Protein AF-A0A3E1ESZ8-F1 (afdb_monomer)

Mean predicted aligned error: 13.24 Å

Foldseek 3Di:
DPQLVPQLLLQLLVQCLVCQVPQVVLLVLQVVCVVVVQLFADQWFAALVRDTHGNDGAAPLLSLLRLQQDPDLVSNLSSSVSVCVVSVNDRDRGPDDFLQHGAPSVQSGLAHGNSDGDPCLRVLRSVQSVQLRPAALVRHDQVSVQVSCPGPSHHLQSSQSSSCSNHVQRGARPDPLLQVLVVVVVQHQPDSGSVSRSVSQVVCCVRPNRNRSVSSNVSVVVVPPPPPDDDDDPPPPPDDDDDDDDDDDDDDDDDDDDDDDDDDDDDDDDDDDDDDDDDDDDDDDDDDDDDDDDDDDDDDDD

Nearest PDB structures (foldseek):
  3fhg-assembly1_A  TM=3.678E-01  e=1.435E-01  Saccharolobus solfataricus
  1orp-assembly1_A  TM=3.450E-01  e=8.657E-01  Geobacillus stearothermophilus
  8fay-assembly2_D  TM=2.808E-01  e=2.820E+00  Homo sapiens
  1wei-assembly1_A  TM=3.175E-01  e=4.713E+00  Escherichia coli

Sequence (302 aa):
MSFTWIPIYSEIARKVLAFESRQEELLELLREMRSEGMKVILLNDRDAEGTRIALEEIDPFTFFASFNRTSSVSGRQAMLAKIKEAWNLSSAVPDDFDGIPLANAQNSWSFGYREGRGEGDVGLLWRVAKAAIGASWKSFDWGLFDQALGIRQMGFAKLTTSLFWVEPRGFLPGDKHTEAYFRQRGVVLSSRTGAGYAAWLDAVESKAGSDFPQFSWDAYLESGVEEGLEGGDDPISTGLNEGGGWSGSVYESGCAIGFVHVCGGAGWGASASAAEEGIDPAGAARGWENVCGSASGVCVDG

Secondary structure (DSSP, 8-state):
---TTHHHHHHHHHHHGGGTT-HHHHHHHHHHHHHTT------EEE-TT--EEE-----HHHHHHHHHS---HHHHHHHHHHHHHHHT--SPPPS--TT-PPPPTT---SS--GGG--TTHHHHHHHHHHHHTT--GGGS-HHHHHHHHTSTT--HHHHHHHHHHH-TTT----SHHHHHHHHHTT-----SSHHHHHHHHHHHHHHH-S-HHHHHHHHHHHTT-----S------------------------------------------------------------------------

Structure (mmCIF, N/CA/C/O backbone):
data_AF-A0A3E1ESZ8-F1
#
_entry.id   AF-A0A3E1ESZ8-F1
#
loop_
_atom_site.group_PDB
_atom_site.id
_atom_site.type_symbol
_atom_site.label_atom_id
_atom_site.label_alt_id
_atom_site.label_comp_id
_atom_site.label_asym_id
_atom_site.label_entity_id
_atom_site.label_seq_id
_atom_site.pdbx_PDB_ins_code
_atom_site.Cartn_x
_atom_site.Cartn_y
_atom_site.Cartn_z
_atom_site.occupancy
_atom_site.B_iso_or_equiv
_atom_site.auth_seq_id
_atom_site.auth_comp_id
_atom_site.auth_asym_id
_atom_site.auth_atom_id
_atom_site.pdbx_PDB_model_num
ATOM 1 N N . MET A 1 1 ? 14.012 -16.194 -1.136 1.00 67.88 1 MET A N 1
ATOM 2 C CA . MET A 1 1 ? 13.317 -16.100 0.168 1.00 67.88 1 MET A CA 1
ATOM 3 C C . MET A 1 1 ? 11.974 -16.819 0.096 1.00 67.88 1 MET A C 1
ATOM 5 O O . MET A 1 1 ? 11.542 -17.138 -1.007 1.00 67.88 1 MET A O 1
ATOM 9 N N . SER A 1 2 ? 11.341 -17.127 1.233 1.00 81.38 2 SER A N 1
ATOM 10 C CA . SER A 1 2 ? 10.027 -17.798 1.281 1.00 81.38 2 SER A CA 1
ATOM 11 C C . SER A 1 2 ? 8.830 -16.844 1.213 1.00 81.38 2 SER A C 1
ATOM 13 O O . SER A 1 2 ? 7.747 -17.302 0.853 1.00 81.38 2 SER A O 1
ATOM 15 N N . PHE A 1 3 ? 9.014 -15.554 1.529 1.00 96.06 3 PHE A N 1
ATOM 16 C CA . PHE A 1 3 ? 7.968 -14.519 1.526 1.00 96.06 3 PHE A CA 1
ATOM 17 C C . PHE A 1 3 ? 6.668 -14.992 2.198 1.00 96.06 3 PHE A C 1
ATOM 19 O O . PHE A 1 3 ? 5.578 -14.946 1.611 1.00 96.06 3 PHE A O 1
ATOM 26 N N . THR A 1 4 ? 6.786 -15.506 3.427 1.00 97.44 4 THR A N 1
ATOM 27 C CA . THR A 1 4 ? 5.694 -16.175 4.161 1.00 97.44 4 THR A CA 1
ATOM 28 C C . THR A 1 4 ? 4.523 -15.247 4.472 1.00 97.44 4 THR A C 1
ATOM 30 O O . THR A 1 4 ? 3.420 -15.720 4.741 1.00 97.44 4 THR A O 1
ATOM 33 N N . TRP A 1 5 ? 4.720 -13.932 4.372 1.00 98.25 5 TRP A N 1
ATOM 34 C CA . TRP A 1 5 ? 3.685 -12.909 4.515 1.00 98.25 5 TRP A CA 1
ATOM 35 C C . TRP A 1 5 ? 2.710 -12.824 3.338 1.00 98.25 5 TRP A C 1
ATOM 37 O O . TRP A 1 5 ? 1.580 -12.372 3.525 1.00 98.25 5 TRP A O 1
ATOM 47 N N . ILE A 1 6 ? 3.087 -13.260 2.131 1.00 98.44 6 ILE A N 1
ATOM 48 C CA . ILE A 1 6 ? 2.242 -13.065 0.941 1.00 98.44 6 ILE A CA 1
ATOM 49 C C . ILE A 1 6 ? 0.856 -13.724 1.093 1.00 98.44 6 ILE A C 1
ATOM 51 O O . ILE A 1 6 ? -0.136 -13.046 0.823 1.00 98.44 6 ILE A O 1
ATOM 55 N N . PRO A 1 7 ? 0.721 -14.994 1.538 1.00 98.62 7 PRO A N 1
ATOM 56 C CA . PRO A 1 7 ? -0.585 -15.643 1.678 1.00 98.62 7 PRO A CA 1
ATOM 57 C C . PRO A 1 7 ? -1.584 -14.861 2.541 1.00 98.62 7 PRO A C 1
ATOM 59 O O . PRO A 1 7 ? -2.698 -14.595 2.085 1.00 98.62 7 PRO A O 1
ATOM 62 N N . ILE A 1 8 ? -1.181 -14.437 3.745 1.00 98.75 8 ILE A N 1
ATOM 63 C CA . ILE A 1 8 ? -2.077 -13.713 4.656 1.00 98.75 8 ILE A CA 1
ATOM 64 C C . ILE A 1 8 ? -2.351 -12.287 4.176 1.00 98.75 8 ILE A C 1
ATOM 66 O O . ILE A 1 8 ? -3.486 -11.838 4.292 1.00 98.75 8 ILE A O 1
ATOM 70 N N . TYR A 1 9 ? -1.387 -11.599 3.551 1.00 98.75 9 TYR A N 1
ATOM 71 C CA . TYR A 1 9 ? -1.631 -10.274 2.960 1.00 98.75 9 TYR A CA 1
ATOM 72 C C . TYR A 1 9 ? -2.652 -10.364 1.829 1.00 98.75 9 TYR A C 1
ATOM 74 O O . TYR A 1 9 ? -3.607 -9.591 1.809 1.00 98.75 9 TYR A O 1
ATOM 82 N N . SER A 1 10 ? -2.521 -11.350 0.936 1.00 98.69 10 SER A N 1
ATOM 83 C CA . SER A 1 10 ? -3.501 -11.586 -0.128 1.00 98.69 10 SER A CA 1
ATOM 84 C C . SER A 1 10 ? -4.880 -11.979 0.416 1.00 98.69 10 SER A C 1
ATOM 86 O O . SER A 1 10 ? -5.903 -11.620 -0.167 1.00 98.69 10 SER A O 1
ATOM 88 N N . GLU A 1 11 ? -4.948 -12.734 1.514 1.00 98.81 11 GLU A N 1
ATOM 89 C CA . GLU A 1 11 ? -6.219 -13.089 2.154 1.00 98.81 11 GLU A CA 1
ATOM 90 C C . GLU A 1 11 ? -6.890 -11.870 2.806 1.00 98.81 11 GLU A C 1
ATOM 92 O O . GLU A 1 11 ? -8.072 -11.621 2.556 1.00 98.81 11 GLU A O 1
ATOM 97 N N . ILE A 1 12 ? -6.128 -11.061 3.551 1.00 98.88 12 ILE A N 1
ATOM 98 C CA . ILE A 1 12 ? -6.574 -9.783 4.129 1.00 98.88 12 ILE A CA 1
ATOM 99 C C . ILE A 1 12 ? -7.049 -8.844 3.019 1.00 98.88 12 ILE A C 1
ATOM 101 O O . ILE A 1 12 ? -8.128 -8.270 3.139 1.00 98.88 12 ILE A O 1
ATOM 105 N N . ALA A 1 13 ? -6.297 -8.727 1.921 1.00 98.81 13 ALA A N 1
ATOM 106 C CA . ALA A 1 13 ? -6.632 -7.865 0.791 1.00 98.81 13 ALA A CA 1
ATOM 107 C C . ALA A 1 13 ? -7.988 -8.236 0.177 1.00 98.81 13 ALA A C 1
ATOM 109 O O . ALA A 1 13 ? -8.826 -7.374 -0.064 1.00 98.81 13 ALA A O 1
ATOM 110 N N . ARG A 1 14 ? -8.276 -9.527 -0.010 1.00 98.81 14 ARG A N 1
ATOM 111 C CA . ARG A 1 14 ? -9.597 -9.959 -0.497 1.00 98.81 14 ARG A CA 1
ATOM 112 C C . ARG A 1 14 ? -10.692 -9.736 0.542 1.00 98.81 14 ARG A C 1
ATOM 114 O O . ARG A 1 14 ? -11.792 -9.315 0.191 1.00 98.81 14 ARG A O 1
ATOM 121 N N . LYS A 1 15 ? -10.409 -10.017 1.817 1.00 98.75 15 LYS A N 1
ATOM 122 C CA . LYS A 1 15 ? -11.394 -9.933 2.902 1.00 98.75 15 LYS A CA 1
ATOM 123 C C . LYS A 1 15 ? -11.795 -8.490 3.214 1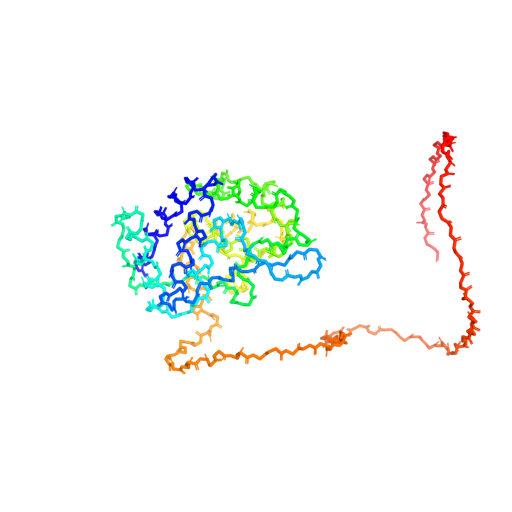.00 98.75 15 LYS A C 1
ATOM 125 O O . LYS A 1 15 ? -12.980 -8.241 3.429 1.00 98.75 15 LYS A O 1
ATOM 130 N N . VAL A 1 16 ? -10.850 -7.546 3.187 1.00 98.75 16 VAL A N 1
ATOM 131 C CA . VAL A 1 16 ? -11.098 -6.132 3.517 1.00 98.75 16 VAL A CA 1
ATOM 132 C C . VAL A 1 16 ? -12.111 -5.486 2.564 1.00 98.75 16 VAL A C 1
ATOM 134 O O . VAL A 1 16 ? -12.877 -4.627 2.989 1.00 98.75 16 VAL A O 1
ATOM 137 N N . LEU A 1 17 ? -12.222 -5.960 1.314 1.00 98.56 17 LEU A N 1
ATOM 138 C CA . LEU A 1 17 ? -13.210 -5.471 0.338 1.00 98.56 17 LEU A CA 1
ATOM 139 C C . LEU A 1 17 ? -14.669 -5.604 0.806 1.00 98.56 17 LEU A C 1
ATOM 141 O O . LEU A 1 17 ? -15.519 -4.830 0.374 1.00 98.56 17 LEU A O 1
ATOM 145 N N . ALA A 1 18 ? -1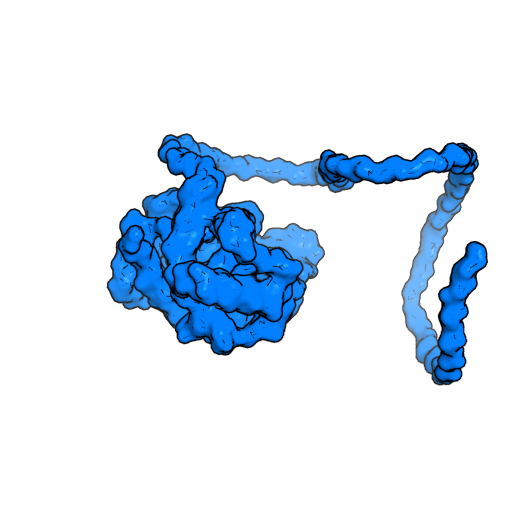4.969 -6.535 1.718 1.00 98.38 18 ALA A N 1
ATOM 146 C CA . ALA A 1 18 ? -16.308 -6.707 2.284 1.00 98.38 18 ALA A CA 1
ATOM 147 C C . ALA A 1 18 ? -16.688 -5.639 3.333 1.00 98.38 18 ALA A C 1
ATOM 149 O O . ALA A 1 18 ? -17.796 -5.685 3.876 1.00 98.38 18 ALA A O 1
ATOM 150 N N . PHE A 1 19 ? -15.777 -4.721 3.665 1.00 98.69 19 PHE A N 1
ATOM 151 C CA . PHE A 1 19 ? -15.952 -3.717 4.718 1.00 98.69 19 PHE A CA 1
ATOM 152 C C . PHE A 1 19 ? -16.121 -2.288 4.188 1.00 98.69 19 PHE A C 1
ATOM 154 O O . PHE A 1 19 ? -16.228 -1.364 4.985 1.00 98.69 19 PHE A O 1
ATOM 161 N N . GLU A 1 20 ? -16.214 -2.075 2.873 1.00 98.38 20 GLU A N 1
ATOM 162 C CA . GLU A 1 20 ? -16.368 -0.726 2.300 1.00 98.38 20 GLU A CA 1
ATOM 163 C C . GLU A 1 20 ? -17.595 0.028 2.840 1.00 98.38 20 GLU A C 1
ATOM 165 O O . GLU A 1 20 ? -17.516 1.224 3.101 1.00 98.38 20 GLU A O 1
ATOM 170 N N . SER A 1 21 ? -18.720 -0.662 3.048 1.00 97.69 21 SER A N 1
ATOM 171 C CA . SER A 1 21 ? -19.928 -0.086 3.660 1.00 97.69 21 SER A CA 1
ATOM 172 C C . SER A 1 21 ? -19.993 -0.285 5.180 1.00 97.69 21 SER A C 1
ATOM 174 O O . SER A 1 21 ? -21.015 0.006 5.794 1.00 97.69 21 SER A O 1
ATOM 176 N N . ARG A 1 22 ? -18.944 -0.860 5.778 1.00 98.06 22 ARG A N 1
ATOM 177 C CA . ARG A 1 22 ? -18.843 -1.251 7.196 1.00 98.06 22 ARG A CA 1
ATOM 178 C C . ARG A 1 22 ? -17.482 -0.834 7.764 1.00 98.06 22 ARG A C 1
ATOM 180 O O . ARG A 1 22 ? -16.852 -1.576 8.509 1.00 98.06 22 ARG A O 1
ATOM 187 N N . GLN A 1 23 ? -17.010 0.347 7.363 1.00 98.31 23 GLN A N 1
ATOM 188 C CA . GLN A 1 23 ? -15.674 0.857 7.697 1.00 98.31 23 GLN A CA 1
ATOM 189 C C . GLN A 1 23 ? -15.478 1.022 9.204 1.00 98.31 23 GLN A C 1
ATOM 191 O O . GLN A 1 23 ? -14.369 0.842 9.701 1.00 98.31 23 GLN A O 1
ATOM 196 N N . GLU A 1 24 ? -16.561 1.288 9.935 1.00 98.38 24 GLU A N 1
ATOM 197 C CA . GLU A 1 24 ? -16.536 1.364 11.392 1.00 98.38 24 GLU A CA 1
ATOM 198 C C . GLU A 1 24 ? -16.063 0.050 12.031 1.00 98.38 24 GLU A C 1
ATOM 200 O O . GLU A 1 24 ? -15.278 0.102 12.968 1.00 98.38 24 GLU A O 1
ATOM 205 N N . GLU A 1 25 ? -16.392 -1.121 11.469 1.00 98.69 25 GLU A N 1
ATOM 206 C CA . GLU A 1 25 ? -15.879 -2.407 11.976 1.00 98.69 25 GLU A CA 1
ATOM 207 C C . GLU A 1 25 ? -14.346 -2.513 11.832 1.00 98.69 25 GLU A C 1
ATOM 209 O O . GLU A 1 25 ? -13.673 -3.117 12.668 1.00 98.69 25 GLU A O 1
ATOM 214 N N . LEU A 1 26 ? -13.760 -1.903 10.789 1.00 98.81 26 LEU A N 1
ATOM 215 C CA . LEU A 1 26 ? -12.301 -1.826 10.643 1.00 98.81 26 LEU A CA 1
ATOM 216 C C . LEU A 1 26 ? -11.699 -0.896 11.699 1.00 98.81 26 LEU A C 1
ATOM 218 O O . LEU A 1 26 ? -10.662 -1.208 12.284 1.00 98.81 26 LEU A O 1
ATOM 222 N N . LEU A 1 27 ? -12.339 0.247 11.946 1.00 98.75 27 LEU A N 1
ATOM 223 C CA . LEU A 1 27 ? -11.896 1.220 12.941 1.00 98.75 27 LEU A CA 1
ATOM 224 C C . LEU A 1 27 ? -12.008 0.663 14.362 1.00 98.75 27 LEU A C 1
ATOM 226 O O . LEU A 1 27 ? -11.075 0.832 15.144 1.00 98.75 27 LEU A O 1
ATOM 230 N N . GLU A 1 28 ? -13.091 -0.036 14.690 1.00 98.69 28 GLU A N 1
ATOM 231 C CA . GLU A 1 28 ? -13.286 -0.735 15.963 1.00 98.69 28 GLU A CA 1
ATOM 232 C C . GLU A 1 28 ? -12.188 -1.768 16.208 1.00 98.69 28 GLU A C 1
ATOM 234 O O . GLU A 1 28 ? -11.557 -1.732 17.266 1.00 98.69 28 GLU A O 1
ATOM 239 N N . LEU A 1 29 ? -11.868 -2.598 15.209 1.00 98.81 29 LEU A N 1
ATOM 240 C CA . LEU A 1 29 ? -10.766 -3.558 15.299 1.00 98.81 29 LEU A CA 1
ATOM 241 C C . LEU A 1 29 ? -9.422 -2.863 15.581 1.00 98.81 29 LEU A C 1
ATOM 243 O O . LEU A 1 29 ? -8.645 -3.308 16.426 1.00 98.81 29 LEU A O 1
ATOM 247 N N . LEU A 1 30 ? -9.142 -1.735 14.920 1.00 98.69 30 LEU A N 1
ATOM 248 C CA . LEU A 1 30 ? -7.924 -0.962 15.182 1.00 98.69 30 LEU A CA 1
ATOM 249 C C . LEU A 1 30 ? -7.935 -0.293 16.568 1.00 98.69 30 LEU A C 1
ATOM 251 O O . LEU A 1 30 ? -6.879 -0.172 17.196 1.00 98.69 30 LEU A O 1
ATOM 255 N N . ARG A 1 31 ? -9.096 0.151 17.067 1.00 98.56 31 ARG A N 1
ATOM 256 C CA . ARG A 1 31 ? -9.240 0.693 18.432 1.00 98.56 31 ARG A CA 1
ATOM 257 C C . ARG A 1 31 ? -9.001 -0.396 19.478 1.00 98.56 31 ARG A C 1
ATOM 259 O O . ARG A 1 31 ? -8.307 -0.127 20.458 1.00 98.56 31 ARG A O 1
ATOM 266 N N . GLU A 1 32 ? -9.494 -1.609 19.248 1.00 98.56 32 GLU A N 1
ATOM 267 C CA . GLU A 1 32 ? -9.239 -2.774 20.099 1.00 98.56 32 GLU A CA 1
ATOM 268 C C . GLU A 1 32 ? -7.740 -3.105 20.136 1.00 98.56 32 GLU A C 1
ATOM 270 O O . GLU A 1 32 ? -7.141 -3.086 21.211 1.00 98.56 32 GLU A O 1
ATOM 275 N N . MET A 1 33 ? -7.094 -3.260 18.975 1.00 98.56 33 MET A N 1
ATOM 276 C CA . MET A 1 33 ? -5.638 -3.470 18.877 1.00 98.56 33 MET A CA 1
ATOM 277 C C . MET A 1 33 ? -4.841 -2.393 19.618 1.00 98.56 33 MET A C 1
ATOM 279 O O . MET A 1 33 ? -3.874 -2.684 20.322 1.00 98.56 33 MET A O 1
ATOM 283 N N . ARG A 1 34 ? -5.249 -1.125 19.487 1.00 97.94 34 ARG A N 1
ATOM 284 C CA . ARG A 1 34 ? -4.627 -0.013 20.214 1.00 97.94 34 ARG A CA 1
ATOM 285 C C . ARG A 1 34 ? -4.782 -0.165 21.727 1.00 97.94 34 ARG A C 1
ATOM 287 O O . ARG A 1 34 ? -3.836 0.135 22.451 1.00 97.94 34 ARG A O 1
ATOM 294 N N . SER A 1 35 ? -5.951 -0.592 22.204 1.00 98.06 35 SER A N 1
ATOM 295 C CA . SER A 1 35 ? -6.203 -0.819 23.634 1.00 98.06 35 SER A CA 1
ATOM 296 C C . SER A 1 35 ? -5.358 -1.963 24.209 1.00 98.06 35 SER A C 1
ATOM 298 O O . SER A 1 35 ? -4.976 -1.911 25.374 1.00 98.06 35 SER A O 1
ATOM 300 N N . GLU A 1 36 ? -4.972 -2.924 23.367 1.00 97.62 36 GLU A N 1
ATOM 301 C CA . GLU A 1 36 ? -4.042 -4.017 23.683 1.00 97.62 36 GLU A CA 1
ATOM 302 C C . GLU A 1 36 ? -2.558 -3.607 23.571 1.00 97.62 36 GLU A C 1
ATOM 304 O O . GLU A 1 36 ? -1.662 -4.432 23.735 1.00 97.62 36 GLU A O 1
ATOM 309 N N . GLY A 1 37 ? -2.270 -2.329 23.301 1.00 96.62 37 GLY A N 1
ATOM 310 C CA . GLY A 1 37 ? -0.910 -1.784 23.238 1.00 96.62 37 GLY A CA 1
ATOM 311 C C . GLY A 1 37 ? -0.248 -1.847 21.857 1.00 96.62 37 GLY A C 1
ATOM 312 O O . GLY A 1 37 ? 0.918 -1.470 21.721 1.00 96.62 37 GLY A O 1
ATOM 313 N N . MET A 1 38 ? -0.961 -2.273 20.810 1.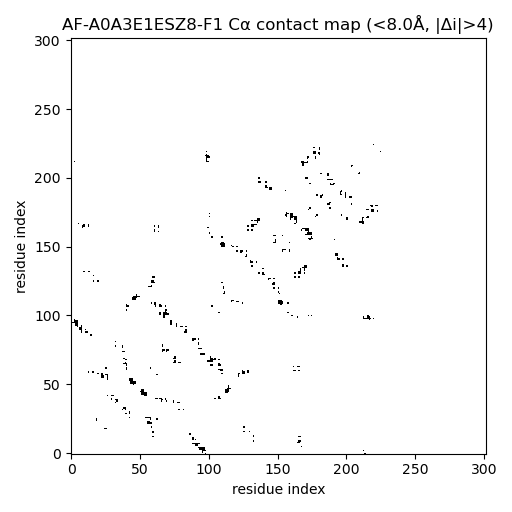00 97.06 38 MET A N 1
ATOM 314 C CA . MET A 1 38 ? -0.408 -2.321 19.453 1.00 97.06 38 MET A CA 1
ATOM 315 C C . MET A 1 38 ? -0.311 -0.919 18.831 1.00 97.06 38 MET A C 1
ATOM 317 O O . MET A 1 38 ? -1.227 -0.094 18.911 1.00 97.06 38 MET A O 1
ATOM 321 N N . LYS A 1 39 ? 0.805 -0.645 18.144 1.00 94.75 39 LYS A N 1
ATOM 322 C CA . LYS A 1 39 ? 1.112 0.657 17.520 1.00 94.75 39 LYS A CA 1
ATOM 323 C C . LYS A 1 39 ? 0.442 0.821 16.139 1.00 94.75 39 LYS A C 1
ATOM 325 O O . LYS A 1 39 ? 1.126 0.962 15.128 1.00 94.75 39 LYS A O 1
ATOM 330 N N . VAL A 1 40 ? -0.894 0.824 16.097 1.00 96.94 40 VAL A N 1
ATOM 331 C CA . VAL A 1 40 ? -1.701 1.037 14.869 1.00 96.94 40 VAL A CA 1
ATOM 332 C C . VAL A 1 40 ? -1.632 2.484 14.347 1.00 96.94 40 VAL A C 1
ATOM 334 O O . VAL A 1 40 ? -1.033 3.358 14.979 1.00 96.94 40 VAL A O 1
ATOM 337 N N . ILE A 1 41 ? -2.244 2.785 13.191 1.00 97.12 41 ILE A N 1
ATOM 338 C CA . ILE A 1 41 ? -2.388 4.159 12.655 1.00 97.12 41 ILE A CA 1
ATOM 339 C C . ILE A 1 41 ? -2.997 5.147 13.663 1.00 97.12 41 ILE A C 1
ATOM 341 O O . ILE A 1 41 ? -3.600 4.748 14.656 1.00 97.12 41 ILE A O 1
ATOM 345 N N . LEU A 1 42 ? -2.873 6.456 13.413 1.00 96.06 42 LEU A N 1
ATOM 346 C CA . LEU A 1 42 ? -3.649 7.460 14.150 1.00 96.06 42 LEU A CA 1
ATOM 347 C C . LEU A 1 42 ? -5.152 7.227 13.927 1.00 96.06 42 LEU A C 1
ATOM 349 O O . LEU A 1 42 ? -5.580 7.078 12.794 1.00 96.06 42 LEU A O 1
ATOM 353 N N . LEU A 1 43 ? -5.933 7.196 15.013 1.00 96.69 43 LEU A N 1
ATOM 354 C CA . LEU A 1 43 ? -7.395 6.994 14.996 1.00 96.69 43 LEU A CA 1
ATOM 355 C C . LEU A 1 43 ? -8.168 8.269 15.364 1.00 96.69 43 LEU A C 1
ATOM 357 O O . LEU A 1 43 ? -9.313 8.213 15.801 1.00 96.69 43 LEU A O 1
ATOM 361 N N . ASN A 1 44 ? -7.496 9.417 15.287 1.00 94.69 44 ASN A N 1
ATOM 362 C CA . ASN A 1 44 ? -8.101 10.716 15.535 1.00 94.69 44 ASN A CA 1
ATOM 363 C C . ASN A 1 44 ? -7.813 11.607 14.337 1.00 94.69 44 ASN A C 1
ATOM 365 O O . ASN A 1 44 ? -6.679 11.638 13.858 1.00 94.69 44 ASN A O 1
ATOM 369 N N . ASP A 1 45 ? -8.840 12.309 13.901 1.00 95.06 45 ASP A N 1
ATOM 370 C CA . ASP A 1 45 ? -8.864 13.209 12.761 1.00 95.06 45 ASP A CA 1
ATOM 371 C C . ASP A 1 45 ? -8.976 14.661 13.244 1.00 95.06 45 ASP A C 1
ATOM 373 O O . ASP A 1 45 ? -8.941 14.925 14.452 1.00 95.06 45 ASP A O 1
ATOM 377 N N . ARG A 1 46 ? -9.034 15.604 12.307 1.00 93.81 46 ARG A N 1
ATOM 378 C CA . ARG A 1 46 ? -9.164 17.038 12.571 1.00 93.81 46 ARG A CA 1
ATOM 379 C C . ARG A 1 46 ? -10.281 17.617 11.716 1.00 93.81 46 ARG A C 1
ATOM 381 O O . ARG A 1 46 ? -10.238 17.457 10.495 1.00 93.81 46 ARG A O 1
ATOM 388 N N . ASP A 1 47 ? -11.260 18.248 12.354 1.00 91.56 47 ASP A N 1
ATOM 389 C CA . ASP A 1 47 ? -12.314 19.002 11.666 1.00 91.56 47 ASP A CA 1
ATOM 390 C C . ASP A 1 47 ? -11.811 20.361 11.151 1.00 91.56 47 ASP A C 1
ATOM 392 O O . ASP A 1 47 ? -10.625 20.676 11.262 1.00 91.56 47 ASP A O 1
ATOM 396 N N . ALA A 1 48 ? -12.711 21.142 10.545 1.00 89.69 48 ALA A N 1
ATOM 397 C CA . ALA A 1 48 ? -12.388 22.422 9.918 1.00 89.69 48 ALA A CA 1
ATOM 398 C C . ALA A 1 48 ? -11.858 23.470 10.911 1.00 89.69 48 ALA A C 1
ATOM 400 O O . ALA A 1 48 ? -11.128 24.381 10.530 1.00 89.69 48 ALA A O 1
ATOM 401 N N . GLU A 1 49 ? -12.193 23.325 12.188 1.00 90.69 49 GLU A N 1
ATOM 402 C CA . GLU A 1 49 ? -11.736 24.171 13.284 1.00 90.69 49 GLU A CA 1
ATOM 403 C C . GLU A 1 49 ? -10.393 23.692 13.868 1.00 90.69 49 GLU A C 1
ATOM 405 O O . GLU A 1 49 ? -9.865 24.291 14.808 1.00 90.69 49 GLU A O 1
ATOM 410 N N . GLY A 1 50 ? -9.825 22.607 13.330 1.00 89.56 50 GLY A N 1
ATOM 411 C CA . GLY A 1 50 ? -8.608 21.968 13.827 1.00 89.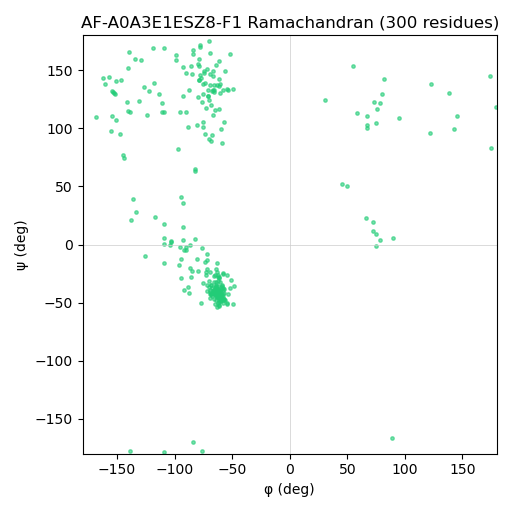56 50 GLY A CA 1
ATOM 412 C C . GLY A 1 50 ? -8.825 21.156 15.106 1.00 89.56 50 GLY A C 1
ATOM 413 O O . GLY A 1 50 ? -7.852 20.697 15.718 1.00 89.56 50 GLY A O 1
ATOM 414 N N . THR A 1 51 ? -10.077 20.952 15.517 1.00 93.62 51 THR A N 1
ATOM 415 C CA . THR A 1 51 ? -10.436 20.180 16.704 1.00 93.62 51 THR A CA 1
ATOM 416 C C . THR A 1 51 ? -10.231 18.701 16.434 1.00 93.62 51 THR A C 1
ATOM 418 O O . THR A 1 51 ? -10.539 18.164 15.370 1.00 93.62 51 THR A O 1
ATOM 421 N N . ARG A 1 52 ? -9.683 18.012 17.435 1.00 95.62 52 ARG A N 1
ATOM 422 C CA . ARG A 1 52 ? -9.449 16.575 17.365 1.00 95.62 52 ARG A CA 1
ATOM 423 C C . ARG A 1 52 ? -10.775 15.824 17.479 1.00 95.62 52 ARG A C 1
ATOM 425 O O . ARG A 1 52 ? -11.409 15.852 18.531 1.00 95.62 52 ARG A O 1
ATOM 432 N N . ILE A 1 53 ? -11.123 15.090 16.433 1.00 96.00 53 ILE A N 1
ATOM 433 C CA . ILE A 1 53 ? -12.325 14.251 16.352 1.00 96.00 53 ILE A CA 1
ATOM 434 C C . ILE A 1 53 ? -11.938 12.780 16.149 1.00 96.00 53 ILE A C 1
ATOM 436 O O . ILE A 1 53 ? -10.772 12.458 15.904 1.00 96.00 53 ILE A O 1
ATOM 440 N N . ALA A 1 54 ? -12.892 11.859 16.277 1.00 96.62 54 ALA A N 1
ATOM 441 C CA . ALA A 1 54 ? -12.656 10.462 15.921 1.00 96.62 54 ALA A CA 1
ATOM 442 C C . ALA A 1 54 ? -12.497 10.321 14.398 1.00 96.62 54 ALA A C 1
ATOM 444 O O . ALA A 1 54 ? -13.121 11.052 13.633 1.00 96.62 54 ALA A O 1
ATOM 445 N N . LEU A 1 55 ? -11.662 9.378 13.958 1.00 97.25 55 LEU A N 1
ATOM 446 C CA . LEU A 1 55 ? -11.673 8.963 12.557 1.00 97.25 55 LEU A CA 1
ATOM 447 C C . LEU A 1 55 ? -12.959 8.157 12.298 1.00 97.25 55 LEU A C 1
ATOM 449 O O . LEU A 1 55 ? -13.229 7.220 13.050 1.00 97.25 55 LEU A O 1
ATOM 453 N N . GLU A 1 56 ? -13.719 8.542 11.270 1.00 96.19 56 GLU A N 1
ATOM 454 C CA . GLU A 1 56 ? -15.044 7.977 10.929 1.00 96.19 56 GLU A CA 1
ATOM 455 C C . GLU A 1 56 ? -15.038 7.126 9.647 1.00 96.19 56 GLU A C 1
ATOM 457 O O . GLU A 1 56 ? -15.962 6.359 9.400 1.00 96.19 56 GLU A O 1
ATOM 462 N N . GLU A 1 57 ? -13.994 7.243 8.826 1.00 97.00 57 GLU A N 1
ATOM 463 C CA . GLU A 1 57 ? -13.846 6.504 7.572 1.00 97.00 57 GLU A CA 1
ATOM 464 C C . GLU A 1 57 ? -12.394 6.053 7.376 1.00 97.00 57 GLU A C 1
ATOM 466 O O . GLU A 1 57 ? -11.451 6.665 7.885 1.00 97.00 57 GLU A O 1
ATOM 471 N N . ILE A 1 58 ? -12.209 4.946 6.663 1.00 98.50 58 ILE A N 1
ATOM 472 C CA . ILE A 1 58 ? -10.905 4.341 6.404 1.00 98.50 58 ILE A CA 1
ATOM 473 C C . ILE A 1 58 ? -10.914 3.598 5.067 1.00 98.50 58 ILE A C 1
ATOM 475 O O . ILE A 1 58 ? -11.878 2.918 4.713 1.00 98.50 58 ILE A O 1
ATOM 479 N N . ASP A 1 59 ? -9.814 3.707 4.324 1.00 98.62 59 ASP A N 1
ATOM 480 C CA . ASP A 1 59 ? -9.573 2.945 3.100 1.00 98.62 59 ASP A CA 1
ATOM 481 C C . ASP A 1 59 ? -8.677 1.710 3.349 1.00 98.62 59 ASP A C 1
ATOM 483 O O . ASP A 1 59 ? -7.952 1.653 4.353 1.00 98.62 59 ASP A O 1
ATOM 487 N N . PRO A 1 60 ? -8.649 0.733 2.422 1.00 98.81 60 PRO A N 1
ATOM 488 C CA . PRO A 1 60 ? -7.845 -0.479 2.572 1.00 98.81 60 PRO A CA 1
ATOM 489 C C . PRO A 1 60 ? -6.351 -0.216 2.755 1.00 98.81 60 PRO A C 1
ATOM 491 O O . PRO A 1 60 ? -5.701 -0.906 3.536 1.00 98.81 60 PRO A O 1
ATOM 494 N N . PHE A 1 61 ? -5.781 0.781 2.083 1.00 98.75 61 PHE A N 1
ATOM 495 C CA . PHE A 1 61 ? -4.348 1.052 2.164 1.00 98.75 61 PHE A CA 1
ATOM 496 C C . PHE A 1 61 ? -3.966 1.651 3.514 1.00 98.75 61 PHE A C 1
ATOM 498 O O . PHE A 1 61 ? -2.955 1.259 4.095 1.00 98.75 61 PHE A O 1
ATOM 505 N N . THR A 1 62 ? -4.796 2.546 4.054 1.00 98.56 62 THR A N 1
ATOM 506 C CA . THR A 1 62 ? -4.625 3.059 5.421 1.00 98.56 62 THR A CA 1
ATOM 507 C C . THR A 1 62 ? -4.794 1.946 6.463 1.00 98.56 62 THR A C 1
ATOM 509 O O . THR A 1 62 ? -4.043 1.902 7.440 1.00 98.56 62 THR A O 1
ATOM 512 N N . PHE A 1 63 ? -5.709 0.992 6.247 1.00 98.81 63 PHE A N 1
ATOM 513 C CA . PHE A 1 63 ? -5.818 -0.197 7.100 1.00 98.81 63 PHE A CA 1
ATOM 514 C C . PHE A 1 63 ? -4.528 -1.036 7.066 1.00 98.81 63 PHE A C 1
ATOM 516 O O . PHE A 1 63 ? -3.962 -1.316 8.124 1.00 98.81 63 PHE A O 1
ATOM 523 N N . PHE A 1 64 ? -4.001 -1.342 5.872 1.00 98.75 64 PHE A N 1
ATOM 524 C CA . PHE A 1 64 ? -2.724 -2.053 5.693 1.00 98.75 64 PHE A CA 1
ATOM 525 C C . PHE A 1 64 ? -1.535 -1.316 6.321 1.00 98.75 64 PHE A C 1
ATOM 527 O O . PHE A 1 64 ? -0.656 -1.937 6.923 1.00 98.75 64 PHE A O 1
ATOM 534 N N . ALA A 1 65 ? -1.520 0.017 6.256 1.00 98.25 65 ALA A N 1
ATOM 535 C CA . ALA A 1 65 ? -0.479 0.821 6.885 1.00 98.25 65 ALA A CA 1
ATOM 536 C C . ALA A 1 65 ? -0.379 0.576 8.403 1.00 98.25 65 ALA A C 1
ATOM 538 O O . ALA A 1 65 ? 0.709 0.721 8.959 1.00 98.25 65 ALA A O 1
ATOM 539 N N . SER A 1 66 ? -1.455 0.140 9.077 1.00 97.62 66 SER A N 1
ATOM 540 C CA . SER A 1 66 ? -1.450 -0.167 10.519 1.00 97.62 66 SER A CA 1
ATOM 541 C C . SER A 1 66 ? -0.416 -1.217 10.901 1.00 97.62 66 SER A C 1
ATOM 543 O O . SER A 1 66 ? 0.286 -1.032 11.890 1.00 97.62 66 SER A O 1
ATOM 545 N N . PHE A 1 67 ? -0.274 -2.273 10.099 1.00 96.94 67 PHE A N 1
ATOM 546 C CA . PHE A 1 67 ? 0.690 -3.350 10.338 1.00 96.94 67 PHE A CA 1
ATOM 547 C C . PHE A 1 67 ? 1.934 -3.268 9.440 1.00 96.94 67 PHE A C 1
ATOM 549 O O . PHE A 1 67 ? 2.820 -4.113 9.547 1.00 96.94 67 PHE A O 1
ATOM 556 N N . ASN A 1 68 ? 2.043 -2.226 8.608 1.00 97.38 68 ASN A N 1
ATOM 557 C CA . ASN A 1 68 ? 3.225 -1.933 7.787 1.00 97.38 68 ASN A CA 1
ATOM 558 C C . ASN A 1 68 ? 4.010 -0.697 8.247 1.00 97.38 68 ASN A C 1
ATOM 560 O O . ASN A 1 68 ? 5.013 -0.355 7.636 1.00 97.38 68 ASN A O 1
ATOM 564 N N . ARG A 1 69 ? 3.594 -0.011 9.316 1.00 94.81 69 ARG A N 1
ATOM 565 C CA . ARG A 1 69 ? 4.283 1.183 9.852 1.00 94.81 69 ARG A CA 1
ATOM 566 C C . ARG A 1 69 ? 5.350 0.901 10.913 1.00 94.81 69 ARG A C 1
ATOM 568 O O . ARG A 1 69 ? 5.979 1.840 11.392 1.00 94.81 69 ARG A O 1
ATOM 575 N N . THR A 1 70 ? 5.503 -0.351 11.335 1.00 90.56 70 THR A N 1
ATOM 576 C CA . THR A 1 70 ? 6.491 -0.779 12.336 1.00 90.56 70 THR A CA 1
ATOM 577 C C . THR A 1 70 ? 7.465 -1.768 11.708 1.00 90.56 70 THR A C 1
ATOM 579 O O . THR A 1 70 ? 7.044 -2.645 10.958 1.00 90.56 70 THR A O 1
ATOM 582 N N . SER A 1 71 ? 8.754 -1.641 12.021 1.00 88.12 71 SER A N 1
ATOM 583 C CA . SER A 1 71 ? 9.782 -2.627 11.659 1.00 88.12 71 SER A CA 1
ATOM 584 C C . SER A 1 71 ? 9.814 -3.825 12.614 1.00 88.12 71 SER A C 1
ATOM 586 O O . SER A 1 71 ? 10.442 -4.833 12.312 1.00 88.12 71 SER A O 1
ATOM 588 N N . SER A 1 72 ? 9.127 -3.745 13.761 1.00 94.44 72 SER A N 1
ATOM 589 C CA . SER A 1 72 ? 9.084 -4.825 14.750 1.00 94.44 72 SER A CA 1
ATOM 590 C C . SER A 1 72 ? 8.358 -6.053 14.196 1.00 94.44 72 SER A C 1
ATOM 592 O O . SER A 1 72 ? 7.137 -6.027 14.038 1.00 94.44 72 SER A O 1
ATOM 594 N N . VAL A 1 73 ? 9.099 -7.141 13.962 1.00 95.25 73 VAL A N 1
ATOM 595 C CA . VAL A 1 73 ? 8.557 -8.434 13.505 1.00 95.25 73 VAL A CA 1
ATOM 596 C C . VAL A 1 73 ? 7.453 -8.922 14.444 1.00 95.25 73 VAL A C 1
ATOM 598 O O . VAL A 1 73 ? 6.332 -9.160 13.997 1.00 95.25 73 VAL A O 1
ATOM 601 N N . SER A 1 74 ? 7.717 -8.967 15.754 1.00 96.44 74 SER A N 1
ATOM 602 C CA . SER A 1 74 ? 6.734 -9.393 16.759 1.00 96.44 74 SER A CA 1
ATOM 603 C C . SER A 1 74 ? 5.504 -8.481 16.805 1.00 96.44 74 SER A C 1
ATOM 605 O O . SER A 1 74 ? 4.379 -8.967 16.915 1.00 96.44 74 SER A O 1
ATOM 607 N N . GLY A 1 75 ? 5.682 -7.166 16.643 1.00 96.12 75 GLY A N 1
ATOM 608 C CA . GLY A 1 75 ? 4.573 -6.215 16.555 1.00 96.12 75 GLY A CA 1
ATOM 609 C C . GLY A 1 75 ? 3.676 -6.460 15.339 1.00 96.12 75 GLY A C 1
ATOM 610 O O . GLY A 1 75 ? 2.450 -6.416 15.454 1.00 96.12 75 GLY A O 1
ATOM 611 N N . ARG A 1 76 ? 4.263 -6.762 14.175 1.00 97.44 76 ARG A N 1
ATOM 612 C CA . ARG A 1 76 ? 3.508 -7.114 12.959 1.00 97.44 76 ARG A CA 1
ATOM 613 C C . ARG A 1 76 ? 2.802 -8.455 13.107 1.00 97.44 76 ARG A C 1
ATOM 615 O O . ARG A 1 76 ? 1.631 -8.553 12.750 1.00 97.44 76 ARG A O 1
ATOM 622 N N . GLN A 1 77 ? 3.472 -9.458 13.674 1.00 98.25 77 GLN A N 1
ATOM 623 C CA . GLN A 1 77 ? 2.874 -10.762 13.966 1.00 98.25 77 GLN A CA 1
ATOM 624 C C . GLN A 1 77 ? 1.677 -10.636 14.910 1.00 98.25 77 GLN A C 1
ATOM 626 O O . GLN A 1 77 ? 0.636 -11.222 14.628 1.00 98.25 77 GLN A O 1
ATOM 631 N N . ALA A 1 78 ? 1.776 -9.830 15.972 1.00 98.31 78 ALA A N 1
ATOM 632 C CA . ALA A 1 78 ? 0.672 -9.594 16.903 1.00 98.31 78 ALA A CA 1
ATOM 633 C C . ALA A 1 78 ? -0.553 -8.975 16.206 1.00 98.31 78 ALA A C 1
ATOM 635 O O . ALA A 1 78 ? -1.669 -9.474 16.355 1.00 98.31 78 ALA A O 1
ATOM 636 N N . MET A 1 79 ? -0.346 -7.946 15.375 1.00 98.50 79 MET A N 1
ATOM 637 C CA . MET A 1 79 ? -1.434 -7.327 14.607 1.00 98.50 79 MET A CA 1
ATOM 638 C C . MET A 1 79 ? -2.057 -8.304 13.603 1.00 98.50 79 MET A C 1
ATOM 640 O O . MET A 1 79 ? -3.280 -8.404 13.516 1.00 98.50 79 MET A O 1
ATOM 644 N N . LEU A 1 80 ? -1.244 -9.069 12.869 1.00 98.69 80 LEU A N 1
ATOM 645 C CA . LEU A 1 80 ? -1.744 -10.055 11.907 1.00 98.69 80 LEU A CA 1
ATOM 646 C C . LEU A 1 80 ? -2.450 -11.232 12.581 1.00 98.69 80 LEU A C 1
ATOM 648 O O . LEU A 1 80 ? -3.435 -11.723 12.038 1.00 98.69 80 LEU A O 1
ATOM 652 N N . ALA A 1 81 ? -1.999 -11.659 13.762 1.00 98.75 81 ALA A N 1
ATOM 653 C CA . ALA A 1 81 ? -2.677 -12.669 14.567 1.00 98.75 81 ALA A CA 1
ATOM 654 C C . ALA A 1 81 ? -4.070 -12.189 14.994 1.00 98.75 81 ALA A C 1
ATOM 656 O O . ALA A 1 81 ? -5.044 -12.918 14.810 1.00 98.75 81 ALA A O 1
ATOM 657 N N . LYS A 1 82 ? -4.184 -10.937 15.458 1.00 98.69 82 LYS A N 1
ATOM 658 C CA . LYS A 1 82 ? -5.470 -10.330 15.823 1.00 98.69 82 LYS A CA 1
ATOM 659 C C . LYS A 1 82 ? -6.414 -10.209 14.621 1.00 98.69 82 LYS A C 1
ATOM 661 O O . LYS A 1 82 ? -7.584 -10.562 14.733 1.00 98.69 82 LYS A O 1
ATOM 666 N N . ILE A 1 83 ? -5.917 -9.783 13.453 1.00 98.81 83 ILE A N 1
ATOM 667 C CA . ILE A 1 83 ? -6.716 -9.750 12.208 1.00 98.81 83 ILE A CA 1
ATOM 668 C C . ILE A 1 83 ? -7.155 -11.167 11.810 1.00 98.81 83 ILE A C 1
ATOM 670 O O . ILE A 1 83 ? -8.319 -11.383 11.468 1.00 98.81 83 ILE A O 1
ATOM 674 N N . LYS A 1 84 ? -6.236 -12.140 11.860 1.00 98.75 84 LYS A N 1
ATOM 675 C CA . LYS A 1 84 ? -6.512 -13.546 11.540 1.00 98.75 84 LYS A CA 1
ATOM 676 C C . LYS A 1 84 ? -7.623 -14.109 12.416 1.00 98.75 84 LYS A C 1
ATOM 678 O O . LYS A 1 84 ? -8.524 -14.747 11.879 1.00 98.75 84 LYS A O 1
ATOM 683 N N . GLU A 1 85 ? -7.564 -13.877 13.723 1.00 98.69 85 GLU A N 1
ATOM 684 C CA . GLU A 1 85 ? -8.593 -14.300 14.673 1.00 98.69 85 GLU A CA 1
ATOM 685 C C . GLU A 1 85 ? -9.932 -13.613 14.381 1.00 98.69 85 GLU A C 1
ATOM 687 O O . GLU A 1 85 ? -10.926 -14.296 14.131 1.00 98.69 85 GLU A O 1
ATOM 692 N N . ALA A 1 86 ? -9.945 -12.277 14.312 1.00 98.62 86 ALA A N 1
ATOM 693 C CA . ALA A 1 86 ? -11.163 -11.490 14.116 1.00 98.62 86 ALA A CA 1
ATOM 694 C C . ALA A 1 86 ? -11.906 -11.847 12.818 1.00 98.62 86 ALA A C 1
ATOM 696 O O . ALA A 1 86 ? -13.135 -11.815 12.764 1.00 98.62 86 ALA A O 1
ATOM 697 N N . TRP A 1 87 ? -11.175 -12.180 11.751 1.00 98.62 87 TRP A N 1
ATOM 698 C CA . TRP A 1 87 ? -11.758 -12.484 10.441 1.00 98.62 87 TRP A CA 1
ATOM 699 C C . TRP A 1 87 ? -11.807 -13.978 10.114 1.00 98.62 87 TRP A C 1
ATOM 701 O O .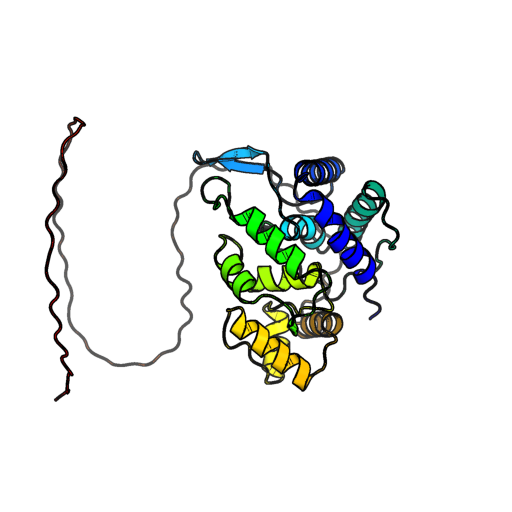 TRP A 1 87 ? -12.258 -14.332 9.018 1.00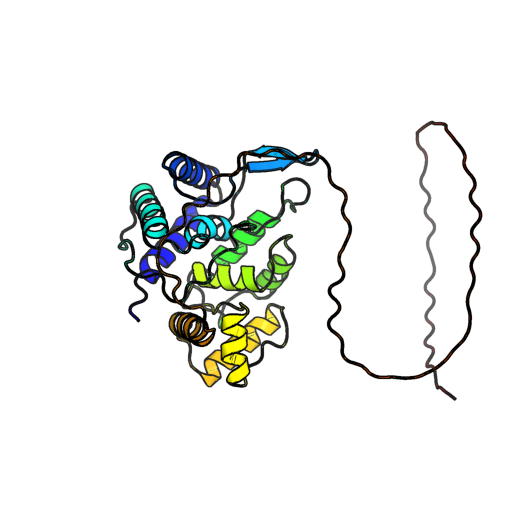 98.62 87 TRP A O 1
ATOM 711 N N . ASN A 1 88 ? -11.376 -14.833 11.049 1.00 98.38 88 ASN A N 1
ATOM 712 C CA . ASN A 1 88 ? -11.239 -16.281 10.887 1.00 98.38 88 ASN A CA 1
ATOM 713 C C . ASN A 1 88 ? -10.467 -16.657 9.605 1.00 98.38 88 ASN A C 1
ATOM 715 O O . ASN A 1 88 ? -10.940 -17.436 8.773 1.00 98.38 88 ASN A O 1
ATOM 719 N N . LEU A 1 89 ? -9.298 -16.037 9.413 1.00 98.69 89 LEU A N 1
ATOM 720 C CA . LEU A 1 89 ? -8.455 -16.257 8.235 1.00 98.69 89 LEU A CA 1
ATOM 721 C C . LEU A 1 89 ? -7.741 -17.608 8.311 1.00 98.69 89 LEU A C 1
ATOM 723 O O . LEU A 1 89 ? -7.361 -18.074 9.388 1.00 98.69 89 LEU A O 1
ATOM 727 N N . SER A 1 90 ? -7.485 -18.220 7.161 1.00 98.56 90 SER A N 1
ATOM 728 C CA . SER A 1 90 ? -6.850 -19.539 7.064 1.00 98.56 90 SER A CA 1
ATOM 729 C C . SER A 1 90 ? -5.324 -19.461 7.026 1.00 98.56 90 SER A C 1
ATOM 731 O O . SER A 1 90 ? -4.656 -20.290 7.645 1.00 98.56 90 SER A O 1
ATOM 733 N N . SER A 1 91 ? -4.757 -18.442 6.377 1.00 98.50 91 SER A N 1
ATOM 734 C CA . SER A 1 91 ? -3.307 -18.278 6.202 1.00 98.50 91 SER A CA 1
ATOM 735 C C . SER A 1 91 ? -2.576 -18.140 7.534 1.00 98.50 91 SER A C 1
ATOM 737 O O . SER A 1 91 ? -3.088 -17.521 8.468 1.00 98.50 91 SER A O 1
ATOM 739 N N . ALA A 1 92 ? -1.386 -18.727 7.643 1.00 98.31 92 ALA A N 1
ATOM 740 C CA . ALA A 1 92 ? -0.568 -18.627 8.848 1.00 98.31 92 ALA A CA 1
ATOM 741 C C . ALA A 1 92 ? -0.123 -17.178 9.116 1.00 98.31 92 ALA A C 1
ATOM 743 O O . ALA A 1 92 ? -0.017 -16.367 8.195 1.00 98.31 92 ALA A O 1
ATOM 744 N N . VAL A 1 93 ? 0.147 -16.871 10.387 1.00 98.31 93 VAL A N 1
ATOM 745 C CA . VAL A 1 93 ? 0.909 -15.667 10.743 1.00 98.31 93 VAL A CA 1
ATOM 746 C C . VAL A 1 93 ? 2.334 -15.868 10.209 1.00 98.31 93 VAL A C 1
ATOM 748 O O . VAL A 1 93 ? 2.860 -16.968 10.372 1.00 98.31 93 VAL A O 1
ATOM 751 N N . PRO A 1 94 ? 2.931 -14.877 9.529 1.00 97.38 94 PRO A N 1
ATOM 752 C CA . PRO A 1 94 ? 4.198 -15.072 8.840 1.00 97.38 94 PRO A CA 1
ATOM 753 C C . PRO A 1 94 ? 5.388 -15.003 9.795 1.00 97.38 94 PRO A C 1
ATOM 755 O O . PRO A 1 94 ? 5.328 -14.333 10.830 1.00 97.38 94 PRO A O 1
ATOM 758 N N . ASP A 1 95 ? 6.478 -15.653 9.401 1.00 94.31 95 ASP A N 1
ATOM 759 C CA . ASP A 1 95 ? 7.755 -15.637 10.123 1.00 94.31 95 ASP A CA 1
ATOM 760 C C . ASP A 1 95 ? 8.722 -14.585 9.557 1.00 94.31 95 ASP A C 1
ATOM 762 O O . ASP A 1 95 ? 9.667 -14.186 10.233 1.00 94.31 95 ASP A O 1
ATOM 766 N N . ASP A 1 96 ? 8.465 -14.105 8.335 1.00 94.62 96 ASP A N 1
ATOM 767 C CA . ASP A 1 96 ? 9.250 -13.075 7.655 1.00 94.62 96 ASP A CA 1
ATOM 768 C C . ASP A 1 96 ? 8.372 -11.940 7.116 1.00 94.62 96 ASP A C 1
ATOM 770 O O . ASP A 1 96 ? 7.169 -12.090 6.890 1.00 94.62 96 ASP A O 1
ATOM 774 N N . PHE A 1 97 ? 9.003 -10.790 6.889 1.00 96.62 97 PHE A N 1
ATOM 775 C CA . PHE A 1 97 ? 8.384 -9.616 6.273 1.00 96.62 97 PHE A CA 1
ATOM 776 C C . PHE A 1 97 ? 9.271 -9.012 5.181 1.00 96.62 97 PHE A C 1
ATOM 778 O O . PHE A 1 97 ? 9.240 -7.801 4.925 1.00 96.62 97 PHE A O 1
ATOM 785 N N . ASP A 1 98 ? 10.083 -9.867 4.567 1.00 95.56 98 ASP A N 1
ATOM 786 C CA . ASP A 1 98 ? 11.131 -9.474 3.641 1.00 95.56 98 ASP A CA 1
ATOM 787 C C . ASP A 1 98 ? 10.533 -8.800 2.409 1.00 95.56 98 ASP A C 1
ATOM 789 O O . ASP A 1 98 ? 9.522 -9.240 1.851 1.00 95.56 98 ASP A O 1
ATOM 793 N N . GLY A 1 99 ? 11.168 -7.709 1.988 1.00 95.25 99 GLY A N 1
ATOM 794 C CA . GLY A 1 99 ? 10.776 -6.963 0.797 1.00 95.25 99 GLY A CA 1
ATOM 795 C C . GLY A 1 99 ? 9.484 -6.159 0.942 1.00 95.25 99 GLY A C 1
ATOM 796 O O . GLY A 1 99 ? 8.991 -5.665 -0.067 1.00 95.25 99 GLY A O 1
ATOM 797 N N . ILE A 1 100 ? 8.929 -5.984 2.147 1.00 97.25 100 ILE A N 1
ATOM 798 C CA . ILE A 1 100 ? 7.796 -5.072 2.369 1.00 97.25 100 ILE A CA 1
ATOM 799 C C . ILE A 1 100 ? 8.311 -3.668 2.712 1.00 97.25 100 ILE A C 1
ATOM 801 O O . ILE A 1 100 ? 8.840 -3.480 3.811 1.00 97.25 100 ILE A O 1
ATOM 805 N N . PRO A 1 101 ? 8.092 -2.645 1.860 1.00 96.44 101 PRO A N 1
ATOM 806 C CA . PRO A 1 101 ? 8.416 -1.274 2.229 1.00 96.44 101 PRO A CA 1
ATOM 807 C C . PRO A 1 101 ? 7.521 -0.808 3.381 1.00 96.44 101 PRO A C 1
ATOM 809 O O . PRO A 1 101 ? 6.309 -1.052 3.377 1.00 96.44 101 PRO A O 1
ATOM 812 N N . LEU A 1 102 ? 8.109 -0.119 4.360 1.00 95.69 102 LEU A N 1
ATOM 813 C CA . LEU A 1 102 ? 7.379 0.377 5.525 1.00 95.69 102 LEU A CA 1
ATOM 814 C C . LEU A 1 102 ? 6.561 1.631 5.195 1.00 95.69 102 LEU A C 1
ATOM 816 O O . LEU A 1 102 ? 7.000 2.527 4.471 1.00 95.69 102 LEU A O 1
ATOM 820 N N . ALA A 1 103 ? 5.378 1.727 5.796 1.00 94.12 103 ALA A N 1
ATOM 821 C CA . ALA A 1 103 ? 4.600 2.954 5.828 1.00 94.12 103 ALA A CA 1
ATOM 822 C C . ALA A 1 103 ? 5.335 4.013 6.661 1.00 94.12 103 ALA A C 1
ATOM 824 O O . ALA A 1 103 ? 5.930 3.706 7.695 1.00 94.12 103 ALA A O 1
ATOM 825 N N . ASN A 1 104 ? 5.226 5.286 6.276 1.00 90.38 104 ASN A N 1
ATOM 826 C CA . ASN A 1 104 ? 5.726 6.365 7.120 1.00 90.38 104 ASN A CA 1
ATOM 827 C C . ASN A 1 104 ? 4.911 6.414 8.426 1.00 90.38 104 ASN A C 1
ATOM 829 O O . ASN A 1 104 ? 3.713 6.705 8.411 1.00 90.38 104 ASN A O 1
ATOM 833 N N . ALA A 1 105 ? 5.556 6.162 9.566 1.00 87.44 105 ALA A N 1
ATOM 834 C CA . ALA A 1 105 ? 4.904 6.181 10.873 1.00 87.44 105 ALA A CA 1
ATOM 835 C C . ALA A 1 105 ? 4.339 7.570 11.243 1.00 87.44 105 ALA A C 1
ATOM 837 O O . ALA A 1 105 ? 3.351 7.663 11.965 1.00 87.44 105 ALA A O 1
ATOM 838 N N . GLN A 1 106 ? 4.909 8.661 10.738 1.00 85.69 106 GLN A N 1
ATOM 839 C CA . GLN A 1 106 ? 4.377 10.008 10.974 1.00 85.69 106 GLN A CA 1
ATOM 840 C C . GLN A 1 106 ? 3.181 10.333 10.067 1.00 85.69 106 GLN A C 1
ATOM 842 O O . GLN A 1 106 ? 2.373 11.194 10.400 1.00 85.69 106 GLN A O 1
ATOM 847 N N . ASN A 1 107 ? 3.054 9.640 8.931 1.00 87.88 107 ASN A N 1
ATOM 848 C CA . ASN A 1 107 ? 1.994 9.856 7.951 1.00 87.88 107 ASN A CA 1
ATOM 849 C C . ASN A 1 107 ? 1.568 8.532 7.296 1.00 87.88 107 ASN A C 1
ATOM 851 O O . ASN A 1 107 ? 1.949 8.219 6.163 1.00 87.88 107 ASN A O 1
ATOM 855 N N . SER A 1 108 ? 0.778 7.759 8.040 1.00 93.69 108 SER A N 1
ATOM 856 C CA . SER A 1 108 ? 0.301 6.438 7.618 1.00 93.69 108 SER A CA 1
ATOM 857 C C . SER A 1 108 ? -1.048 6.474 6.891 1.00 93.69 108 SER A C 1
ATOM 859 O O . SER A 1 108 ? -1.508 5.434 6.438 1.00 93.69 108 SER A O 1
ATOM 861 N N . TRP A 1 109 ? -1.691 7.641 6.790 1.00 96.94 109 TRP A N 1
ATOM 862 C CA . TRP A 1 109 ? -2.962 7.785 6.080 1.00 96.94 109 TRP A CA 1
ATOM 863 C C . TRP A 1 109 ? -2.744 8.004 4.587 1.00 96.94 109 TRP A C 1
ATOM 865 O O . TRP A 1 109 ? -1.785 8.652 4.160 1.00 96.94 109 TRP A O 1
ATOM 875 N N . SER A 1 110 ? -3.670 7.481 3.798 1.00 96.81 110 SER A N 1
ATOM 876 C CA . SER A 1 110 ? -3.732 7.623 2.342 1.00 96.81 110 SER A CA 1
ATOM 877 C C . SER A 1 110 ? -4.542 8.843 1.886 1.00 96.81 110 SER A C 1
ATOM 879 O O . SER A 1 110 ? -4.632 9.103 0.693 1.00 96.81 110 SER A O 1
ATOM 881 N N . PHE A 1 111 ? -5.119 9.591 2.827 1.00 97.00 111 PHE A N 1
ATOM 882 C CA . PHE A 1 111 ? -6.039 10.703 2.589 1.00 97.00 111 PHE A CA 1
ATOM 883 C C . PHE A 1 111 ? -5.766 11.885 3.539 1.00 97.00 111 PHE A C 1
ATOM 885 O O . PHE A 1 111 ? -5.043 11.758 4.531 1.00 97.00 111 PHE A O 1
ATOM 892 N N . GLY A 1 112 ? -6.328 13.060 3.234 1.00 94.81 112 GLY A N 1
ATOM 893 C CA . GLY A 1 112 ? -6.225 14.291 4.038 1.00 94.81 112 GLY A CA 1
ATOM 894 C C . GLY A 1 112 ? -6.972 14.238 5.379 1.00 94.81 112 GLY A C 1
ATOM 895 O O . GLY A 1 112 ? -7.830 13.389 5.572 1.00 94.81 112 GLY A O 1
ATOM 896 N N . TYR A 1 113 ? -6.704 15.160 6.308 1.00 95.00 113 TYR A N 1
ATOM 897 C CA . TYR A 1 113 ? -7.610 15.380 7.453 1.00 95.00 113 TYR A CA 1
ATOM 898 C C . TYR A 1 113 ? -8.996 15.830 6.982 1.00 95.00 113 TYR A C 1
ATOM 900 O O . TYR A 1 113 ? -9.093 16.389 5.889 1.00 95.00 113 TYR A O 1
ATOM 908 N N . ARG A 1 114 ? -10.036 15.642 7.801 1.00 94.00 114 ARG A N 1
ATOM 909 C CA . ARG A 1 114 ? -11.416 16.032 7.458 1.00 94.00 114 ARG A CA 1
ATOM 910 C C . ARG A 1 114 ? -11.541 17.490 7.003 1.00 94.00 114 ARG A C 1
ATOM 912 O O . ARG A 1 114 ? -12.261 17.738 6.046 1.00 94.00 114 ARG A O 1
ATOM 919 N N . GLU A 1 115 ? -10.790 18.417 7.601 1.00 90.69 115 GLU A N 1
ATOM 920 C CA . GLU A 1 115 ? -10.694 19.832 7.179 1.00 90.69 115 GLU A CA 1
ATOM 921 C C . GLU A 1 115 ? -10.445 20.033 5.670 1.00 90.69 115 GLU A C 1
ATOM 923 O O . GLU A 1 115 ? -10.941 20.987 5.078 1.00 90.69 115 GLU A O 1
ATOM 928 N N . GLY A 1 116 ? -9.661 19.155 5.036 1.00 88.69 116 GLY A N 1
ATOM 929 C CA . GLY A 1 116 ? -9.199 19.327 3.653 1.00 88.69 116 GLY A CA 1
ATOM 930 C C . GLY A 1 116 ? -9.247 18.055 2.813 1.00 88.69 116 GLY A C 1
ATOM 931 O O . GLY A 1 116 ? -8.490 17.940 1.846 1.00 88.69 116 GLY A O 1
ATOM 932 N N . ARG A 1 117 ? -10.065 17.081 3.216 1.00 94.44 117 ARG A N 1
ATOM 933 C CA . ARG A 1 117 ? -10.300 15.825 2.499 1.00 94.44 117 ARG A CA 1
ATOM 934 C C . ARG A 1 117 ? -11.421 16.028 1.489 1.00 94.44 117 ARG A C 1
ATOM 936 O O . ARG A 1 117 ? -12.465 16.573 1.834 1.00 94.44 117 ARG A O 1
ATOM 943 N N . GLY A 1 118 ? -11.223 15.576 0.255 1.00 94.56 118 GLY A N 1
ATOM 944 C CA . GLY A 1 118 ? -12.304 15.533 -0.721 1.00 94.56 118 GLY A CA 1
ATOM 945 C C . GLY A 1 118 ? -13.337 14.476 -0.331 1.00 94.56 118 GLY A C 1
ATOM 946 O O . GLY A 1 118 ? -12.966 13.362 0.032 1.00 94.56 118 GLY A O 1
ATOM 947 N N . GLU A 1 119 ? -14.631 14.784 -0.457 1.00 91.94 119 GLU A N 1
ATOM 948 C CA . GLU A 1 119 ? -15.730 13.854 -0.120 1.00 91.94 119 GLU A CA 1
ATOM 949 C C . GLU A 1 119 ? -15.622 12.495 -0.843 1.00 91.94 119 GLU A C 1
ATOM 951 O O . GLU A 1 119 ? -16.108 11.477 -0.359 1.00 91.94 119 GLU A O 1
ATOM 956 N N . GLY A 1 120 ? -14.971 12.467 -2.010 1.00 96.25 120 GLY A N 1
ATOM 957 C CA . GLY A 1 120 ? -14.756 11.260 -2.806 1.00 96.25 120 GLY A CA 1
ATOM 958 C C . GLY A 1 120 ? -13.416 10.554 -2.582 1.00 96.25 120 GLY A C 1
ATOM 959 O O . GLY A 1 120 ? -13.199 9.518 -3.212 1.00 96.25 120 GLY A O 1
ATOM 960 N N . ASP A 1 121 ? -12.519 11.076 -1.741 1.00 98.00 121 ASP A N 1
ATOM 961 C CA . ASP A 1 121 ? -11.133 10.593 -1.637 1.00 98.00 121 ASP A CA 1
ATOM 962 C C . ASP A 1 121 ? -11.076 9.154 -1.109 1.00 98.00 121 ASP A C 1
ATOM 964 O O . ASP A 1 121 ? -10.483 8.278 -1.741 1.00 98.00 121 ASP A O 1
ATOM 968 N N . VAL A 1 122 ? -11.746 8.871 0.014 1.00 98.31 122 VAL A N 1
ATOM 969 C CA . VAL A 1 122 ? -11.773 7.519 0.601 1.00 98.31 122 VAL A CA 1
ATOM 970 C C . VAL A 1 122 ? -12.462 6.537 -0.347 1.00 98.31 122 VAL A C 1
ATOM 972 O O . VAL A 1 122 ? -11.936 5.454 -0.605 1.00 98.31 122 VAL A O 1
ATOM 975 N N . GLY A 1 123 ? -13.583 6.931 -0.959 1.00 98.56 123 GLY A N 1
ATOM 976 C CA . GLY A 1 123 ? -14.272 6.112 -1.962 1.00 98.56 123 GLY A CA 1
ATOM 977 C C . GLY A 1 123 ? -13.424 5.831 -3.211 1.00 98.56 123 GLY A C 1
ATOM 978 O O . GLY A 1 123 ? -13.472 4.735 -3.772 1.00 98.56 123 GLY A O 1
ATOM 979 N N . LEU A 1 124 ? -12.606 6.789 -3.652 1.00 98.81 124 LEU A N 1
ATOM 980 C CA . LEU A 1 124 ? -11.642 6.596 -4.734 1.00 98.81 124 LEU A CA 1
ATOM 981 C C . LEU A 1 124 ? -10.567 5.572 -4.341 1.00 98.81 124 LEU A C 1
ATOM 983 O O . LEU A 1 124 ? -10.284 4.677 -5.134 1.00 98.81 124 LEU A O 1
ATOM 987 N N . LEU A 1 125 ? -10.039 5.616 -3.117 1.00 98.75 125 LEU A N 1
ATOM 988 C CA . LEU A 1 125 ? -9.070 4.624 -2.628 1.00 98.75 125 LEU A CA 1
ATOM 989 C C . LEU A 1 125 ? -9.669 3.210 -2.545 1.00 98.75 125 LEU A C 1
ATOM 991 O O . LEU A 1 125 ? -9.007 2.244 -2.927 1.00 98.75 125 LEU A O 1
ATOM 995 N N . TRP A 1 126 ? -10.940 3.074 -2.152 1.00 98.81 126 TRP A N 1
ATOM 996 C CA . TRP A 1 126 ? -11.662 1.797 -2.235 1.00 98.81 126 TRP A CA 1
ATOM 997 C C . TRP A 1 126 ? -11.774 1.280 -3.675 1.00 98.81 126 TRP A C 1
ATOM 999 O O . TRP A 1 126 ? -11.537 0.094 -3.922 1.00 98.81 126 TRP A O 1
ATOM 1009 N N . ARG A 1 127 ? -12.080 2.153 -4.647 1.00 98.75 127 ARG A N 1
ATOM 1010 C CA . ARG A 1 127 ? -12.094 1.783 -6.076 1.00 98.75 127 ARG A CA 1
ATOM 1011 C C . ARG A 1 127 ? -10.720 1.319 -6.557 1.00 98.75 127 ARG A C 1
ATOM 1013 O O . ARG A 1 127 ? -10.644 0.300 -7.240 1.00 98.75 127 ARG A O 1
ATOM 1020 N N . VAL A 1 128 ? -9.651 2.024 -6.184 1.00 98.81 128 VAL A N 1
ATOM 1021 C CA . VAL A 1 128 ? -8.262 1.657 -6.523 1.00 98.81 128 VAL A CA 1
ATOM 1022 C C . VAL A 1 128 ? -7.934 0.271 -5.966 1.00 98.81 128 VAL A C 1
ATOM 1024 O O . VAL A 1 128 ? -7.457 -0.583 -6.709 1.00 98.81 128 VAL A O 1
ATOM 1027 N N . ALA A 1 129 ? -8.239 0.012 -4.691 1.00 98.75 129 ALA A N 1
ATOM 1028 C CA . ALA A 1 129 ? -7.994 -1.287 -4.066 1.00 98.75 129 ALA A CA 1
ATOM 1029 C C . ALA A 1 129 ? -8.744 -2.419 -4.787 1.00 98.75 129 ALA A C 1
ATOM 1031 O O . ALA A 1 129 ? -8.143 -3.437 -5.124 1.00 98.75 129 ALA A O 1
ATOM 1032 N N . LYS A 1 130 ? -10.031 -2.227 -5.105 1.00 98.69 130 LYS A N 1
ATOM 1033 C CA . LYS A 1 130 ? -10.831 -3.203 -5.868 1.00 98.69 130 LYS A CA 1
ATOM 1034 C C . LYS A 1 130 ? -10.268 -3.490 -7.258 1.00 98.69 130 LYS A C 1
ATOM 1036 O O . LYS A 1 130 ? -10.335 -4.627 -7.703 1.00 98.69 130 LYS A O 1
ATOM 1041 N N . ALA A 1 131 ? -9.746 -2.471 -7.938 1.00 98.50 131 ALA A N 1
ATOM 1042 C CA . ALA A 1 131 ? -9.137 -2.630 -9.255 1.00 98.50 131 ALA A CA 1
ATOM 1043 C C . ALA A 1 131 ? -7.767 -3.329 -9.194 1.00 98.50 131 ALA A C 1
ATOM 1045 O O . ALA A 1 131 ? -7.356 -3.941 -10.175 1.00 98.50 131 ALA A O 1
ATOM 1046 N N . ALA A 1 132 ? -7.058 -3.229 -8.066 1.00 98.38 132 ALA A N 1
ATOM 1047 C CA . ALA A 1 132 ? -5.720 -3.789 -7.888 1.00 98.38 132 ALA A CA 1
ATOM 1048 C C . ALA A 1 132 ? -5.732 -5.245 -7.403 1.00 98.38 132 ALA A C 1
ATOM 1050 O O . ALA A 1 132 ? -4.937 -6.057 -7.869 1.00 98.38 132 ALA A O 1
ATOM 1051 N N . ILE A 1 133 ? -6.611 -5.581 -6.457 1.00 98.38 133 ILE A N 1
ATOM 1052 C CA . ILE A 1 133 ? -6.613 -6.886 -5.783 1.00 98.38 133 ILE A CA 1
ATOM 1053 C C . ILE A 1 133 ? -7.014 -7.993 -6.762 1.00 98.38 133 ILE A C 1
ATOM 1055 O O . ILE A 1 133 ? -8.120 -7.997 -7.299 1.00 98.38 133 ILE A O 1
ATOM 1059 N N . GLY A 1 134 ? -6.124 -8.966 -6.962 1.00 96.12 134 GLY A N 1
ATOM 1060 C CA . GLY A 1 134 ? -6.285 -10.042 -7.939 1.00 96.12 134 GLY A CA 1
ATOM 1061 C C . GLY A 1 134 ? -5.976 -9.645 -9.385 1.00 96.12 134 GLY A C 1
ATOM 1062 O O . GLY A 1 134 ? -6.157 -10.474 -10.277 1.00 96.12 134 GLY A O 1
ATOM 1063 N N . ALA A 1 135 ? -5.520 -8.414 -9.633 1.00 95.50 135 ALA A N 1
ATOM 1064 C CA . ALA A 1 135 ? -5.165 -7.928 -10.960 1.00 95.50 135 ALA A CA 1
ATOM 1065 C C . ALA A 1 135 ? -3.650 -7.985 -11.214 1.00 95.50 135 ALA A C 1
ATOM 1067 O O . ALA A 1 135 ? -2.826 -7.992 -10.302 1.00 95.50 135 ALA A O 1
ATOM 1068 N N . SER A 1 136 ? -3.275 -7.981 -12.492 1.00 95.69 136 SER A N 1
ATOM 1069 C CA . SER A 1 136 ? -1.916 -7.642 -12.923 1.00 95.69 136 SER A CA 1
ATOM 1070 C C . SER A 1 136 ? -1.850 -6.152 -13.253 1.00 95.69 136 SER A C 1
ATOM 1072 O O . SER A 1 136 ? -2.843 -5.585 -13.721 1.00 95.69 136 SER A O 1
ATOM 1074 N N . TRP A 1 137 ? -0.672 -5.531 -13.124 1.00 97.56 137 TRP A N 1
ATOM 1075 C CA . TRP A 1 137 ? -0.435 -4.176 -13.631 1.00 97.56 137 TRP A CA 1
ATOM 1076 C C . TRP A 1 137 ? -0.856 -4.000 -15.100 1.00 97.56 137 TRP A C 1
ATOM 1078 O O . TRP A 1 137 ? -1.324 -2.932 -15.480 1.00 97.56 137 TRP A O 1
ATOM 1088 N N . LYS A 1 138 ? -0.778 -5.057 -15.922 1.00 97.62 138 LYS A N 1
ATOM 1089 C CA . LYS A 1 138 ? -1.199 -5.019 -17.334 1.00 97.62 138 LYS A CA 1
ATOM 1090 C C . LYS A 1 138 ? -2.703 -4.793 -17.526 1.00 97.62 138 LYS A C 1
ATOM 1092 O O . LYS A 1 138 ? -3.117 -4.297 -18.567 1.00 97.62 138 LYS A O 1
ATOM 1097 N N . SER A 1 139 ? -3.517 -5.184 -16.547 1.00 96.44 139 SER A N 1
ATOM 1098 C CA . SER A 1 139 ? -4.982 -5.051 -16.562 1.00 96.44 139 SER A CA 1
ATOM 1099 C C . SER A 1 139 ? -5.497 -3.904 -15.688 1.00 96.44 139 SER A C 1
ATOM 1101 O O . SER A 1 139 ? -6.706 -3.720 -15.581 1.00 96.44 139 SER A O 1
ATOM 1103 N N . PHE A 1 140 ? -4.600 -3.174 -15.023 1.00 97.81 140 PHE A N 1
ATOM 1104 C CA . PHE A 1 140 ? -4.967 -2.129 -14.077 1.00 97.81 140 PHE A CA 1
ATOM 1105 C C . PHE A 1 140 ? -5.393 -0.834 -14.786 1.00 97.81 140 PHE A C 1
ATOM 1107 O O . PHE A 1 140 ? -4.855 -0.475 -15.833 1.00 97.81 140 PHE A O 1
ATOM 1114 N N . ASP A 1 141 ? -6.353 -0.114 -14.201 1.00 95.75 141 ASP A N 1
ATOM 1115 C CA . ASP A 1 141 ? -6.814 1.176 -14.718 1.00 95.75 141 ASP A CA 1
ATOM 1116 C C . ASP A 1 141 ? -5.849 2.302 -14.304 1.00 95.75 141 ASP A C 1
ATOM 1118 O O . ASP A 1 141 ? -5.861 2.797 -13.175 1.00 95.75 141 ASP A O 1
ATOM 1122 N N . TRP A 1 142 ? -5.011 2.741 -15.243 1.00 97.31 142 TRP A N 1
ATOM 1123 C CA . TRP A 1 142 ? -4.059 3.830 -15.008 1.00 97.31 142 TRP A CA 1
ATOM 1124 C C . TRP A 1 142 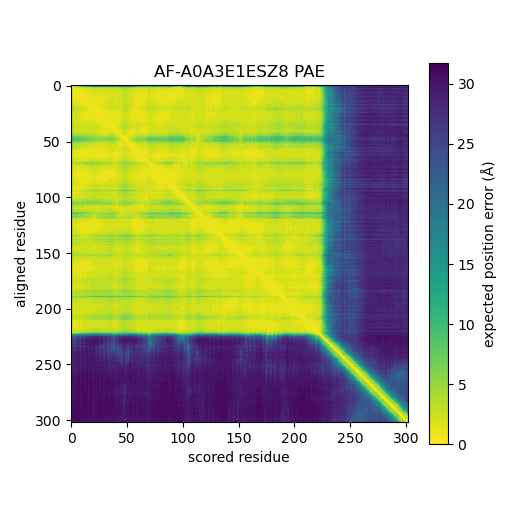? -4.712 5.214 -14.901 1.00 97.31 142 TRP A C 1
ATOM 1126 O O . TRP A 1 142 ? -4.140 6.099 -14.269 1.00 97.31 142 TRP A O 1
ATOM 1136 N N . GLY A 1 143 ? -5.927 5.404 -15.424 1.00 97.75 143 GLY A N 1
ATOM 1137 C CA . GLY A 1 143 ? -6.697 6.627 -15.184 1.00 97.75 143 GLY A CA 1
ATOM 1138 C C . GLY A 1 143 ? -7.197 6.709 -13.741 1.00 97.75 143 GLY A C 1
ATOM 1139 O O . GLY A 1 143 ? -7.287 7.797 -13.167 1.00 97.75 143 GLY A O 1
ATOM 1140 N N . LEU A 1 144 ? -7.482 5.561 -13.124 1.00 97.75 144 LEU A N 1
ATOM 1141 C CA . LEU A 1 144 ? -7.794 5.463 -11.699 1.00 97.75 144 LEU A CA 1
ATOM 1142 C C . LEU A 1 144 ? -6.557 5.728 -10.825 1.00 97.75 144 LEU A C 1
ATOM 1144 O O . LEU A 1 144 ? -6.672 6.383 -9.789 1.00 97.75 144 LEU A O 1
ATOM 1148 N N . PHE A 1 145 ? -5.377 5.280 -11.265 1.00 98.62 145 PHE A N 1
ATOM 1149 C CA . PHE A 1 145 ? -4.098 5.613 -10.627 1.00 98.62 145 PHE A CA 1
ATOM 1150 C C . PHE A 1 145 ? -3.862 7.126 -10.578 1.00 98.62 145 PHE A C 1
ATOM 1152 O O . PHE A 1 145 ? -3.582 7.675 -9.513 1.00 98.62 145 PHE A O 1
ATOM 1159 N N . ASP A 1 146 ? -4.013 7.805 -11.718 1.00 98.62 146 ASP A N 1
ATOM 1160 C CA . ASP A 1 146 ? -3.780 9.249 -11.822 1.00 98.62 146 ASP A CA 1
ATOM 1161 C C . ASP A 1 146 ? -4.776 10.057 -10.980 1.00 98.62 146 ASP A C 1
ATOM 1163 O O . ASP A 1 146 ? -4.388 11.028 -10.334 1.00 98.62 146 ASP A O 1
ATOM 1167 N N . GLN A 1 147 ? -6.039 9.621 -10.901 1.00 98.50 147 GLN A N 1
ATOM 1168 C CA . GLN A 1 147 ? -7.007 10.206 -9.967 1.00 98.50 147 GLN A CA 1
ATOM 1169 C C . GLN A 1 147 ? -6.535 10.075 -8.512 1.00 98.50 147 GLN A C 1
ATOM 1171 O O . GLN A 1 147 ? -6.599 11.044 -7.757 1.00 98.50 147 GLN A O 1
ATOM 1176 N N . ALA A 1 148 ? -6.047 8.897 -8.111 1.00 98.44 148 ALA A N 1
ATOM 1177 C CA . ALA A 1 148 ? -5.602 8.648 -6.741 1.00 98.44 148 ALA A CA 1
ATOM 1178 C C . ALA A 1 148 ? -4.365 9.475 -6.355 1.00 98.44 148 ALA A C 1
ATOM 1180 O O . ALA A 1 148 ? -4.254 9.894 -5.206 1.00 98.44 148 ALA A O 1
ATOM 1181 N N . LEU A 1 149 ? -3.470 9.773 -7.304 1.00 98.00 149 LEU A N 1
ATOM 1182 C CA . LEU A 1 149 ? -2.355 10.707 -7.089 1.00 98.00 149 LEU A CA 1
ATOM 1183 C C . LEU A 1 149 ? -2.808 12.149 -6.813 1.00 98.00 149 LEU A C 1
ATOM 1185 O O . LEU A 1 149 ? -2.041 12.932 -6.256 1.00 98.00 149 LEU A O 1
ATOM 1189 N N . GLY A 1 150 ? -4.036 12.507 -7.197 1.00 97.25 150 GLY A N 1
ATOM 1190 C CA . GLY A 1 150 ? -4.641 13.798 -6.874 1.00 97.25 150 GLY A CA 1
ATOM 1191 C C . GLY A 1 150 ? -5.082 13.927 -5.412 1.00 97.25 150 GLY A C 1
ATOM 1192 O O . GLY A 1 150 ? -5.319 15.043 -4.951 1.00 97.25 150 GLY A O 1
ATOM 1193 N N . ILE A 1 151 ? -5.172 12.818 -4.667 1.00 97.94 151 ILE A N 1
ATOM 1194 C CA . ILE A 1 151 ? -5.592 12.827 -3.263 1.00 97.94 151 ILE A CA 1
ATOM 1195 C C . ILE A 1 151 ? -4.493 13.442 -2.394 1.00 97.94 151 ILE A C 1
ATOM 1197 O O . ILE A 1 151 ? -3.315 13.067 -2.443 1.00 97.94 151 ILE A O 1
ATOM 1201 N N . ARG A 1 152 ? -4.884 14.362 -1.508 1.00 93.81 152 ARG A N 1
ATOM 1202 C CA . ARG A 1 152 ? -3.963 14.951 -0.532 1.00 93.81 152 ARG A CA 1
ATOM 1203 C C . ARG A 1 152 ? -3.348 13.851 0.340 1.00 93.81 152 ARG A C 1
ATOM 1205 O O . ARG A 1 152 ? -4.053 13.029 0.909 1.00 93.81 152 ARG A O 1
ATOM 1212 N N . GLN A 1 153 ? -2.026 13.900 0.516 1.00 90.56 153 GLN A N 1
ATOM 1213 C CA . GLN A 1 153 ? -1.211 12.898 1.230 1.00 90.56 153 GLN A CA 1
ATOM 1214 C C . GLN A 1 153 ? -0.960 11.577 0.483 1.00 90.56 153 GLN A C 1
ATOM 1216 O O . GLN A 1 153 ? -0.198 10.747 1.000 1.00 90.56 153 GLN A O 1
ATOM 1221 N N . MET A 1 154 ? -1.495 11.401 -0.730 1.00 96.19 154 MET A N 1
ATOM 1222 C CA . MET A 1 154 ? -1.229 10.243 -1.584 1.00 96.19 154 MET A CA 1
ATOM 1223 C C . MET A 1 154 ? -0.139 10.543 -2.621 1.00 96.19 154 MET A C 1
ATOM 1225 O O . MET A 1 154 ? -0.395 10.862 -3.776 1.00 96.19 154 MET A O 1
ATOM 1229 N N . GLY A 1 155 ? 1.123 10.442 -2.202 1.00 96.31 155 GLY A N 1
ATOM 1230 C CA . GLY A 1 155 ? 2.257 10.552 -3.124 1.00 96.31 155 GLY A CA 1
ATOM 1231 C C . GLY A 1 155 ? 2.499 9.268 -3.924 1.00 96.31 155 GLY A C 1
ATOM 1232 O O . GLY A 1 155 ? 2.157 8.177 -3.477 1.00 96.31 155 GLY A O 1
ATOM 1233 N N . PHE A 1 156 ? 3.199 9.381 -5.056 1.00 98.25 156 PHE A N 1
ATOM 1234 C CA . PHE A 1 156 ? 3.529 8.254 -5.943 1.00 98.25 156 PHE A CA 1
ATOM 1235 C C . PHE A 1 156 ? 4.137 7.036 -5.232 1.00 98.25 156 PHE A C 1
ATOM 1237 O O . PHE A 1 156 ? 3.664 5.913 -5.401 1.00 98.25 156 PHE A O 1
ATOM 1244 N N . ALA A 1 157 ? 5.178 7.247 -4.418 1.00 97.50 157 ALA A N 1
ATOM 1245 C CA . ALA A 1 157 ? 5.825 6.155 -3.691 1.00 97.50 157 ALA A CA 1
ATOM 1246 C C . ALA A 1 157 ? 4.844 5.481 -2.718 1.00 97.50 157 ALA A C 1
ATOM 1248 O O . ALA A 1 157 ? 4.800 4.263 -2.640 1.00 97.50 157 ALA A O 1
ATOM 1249 N N . LYS A 1 158 ? 3.989 6.263 -2.042 1.00 98.12 158 LYS A N 1
ATOM 1250 C CA . LYS A 1 158 ? 2.955 5.719 -1.153 1.00 98.12 158 LYS A CA 1
ATOM 1251 C C . LYS A 1 158 ? 1.935 4.896 -1.942 1.00 98.12 158 LYS A C 1
ATOM 1253 O O . LYS A 1 158 ? 1.664 3.773 -1.549 1.00 98.12 158 LYS A O 1
ATOM 1258 N N . LEU A 1 159 ? 1.420 5.410 -3.061 1.00 98.62 159 LEU A N 1
ATOM 1259 C CA . LEU A 1 159 ? 0.422 4.704 -3.871 1.00 98.62 159 LEU A CA 1
ATOM 1260 C C . LEU A 1 159 ? 0.964 3.377 -4.415 1.00 98.62 159 LEU A C 1
ATOM 1262 O O . LEU A 1 159 ? 0.321 2.344 -4.273 1.00 98.62 159 LEU A O 1
ATOM 1266 N N . THR A 1 160 ? 2.164 3.386 -4.994 1.00 98.69 160 THR A N 1
ATOM 1267 C CA . THR A 1 160 ? 2.791 2.170 -5.542 1.00 98.69 160 THR A CA 1
ATOM 1268 C C . THR A 1 160 ? 3.135 1.147 -4.457 1.00 98.69 160 THR A C 1
ATOM 1270 O O . THR A 1 160 ? 2.882 -0.041 -4.647 1.00 98.69 160 THR A O 1
ATOM 1273 N N . THR A 1 161 ? 3.614 1.587 -3.289 1.00 98.56 161 THR A N 1
ATOM 1274 C CA . THR A 1 161 ? 3.811 0.718 -2.118 1.00 98.56 161 THR A CA 1
ATOM 1275 C C . THR A 1 161 ? 2.491 0.141 -1.601 1.00 98.56 161 THR A C 1
ATOM 1277 O O . THR A 1 161 ? 2.418 -1.047 -1.298 1.00 98.56 161 THR A O 1
ATOM 1280 N N . SER A 1 162 ? 1.426 0.939 -1.552 1.00 98.56 162 SER A N 1
ATOM 1281 C CA . SER A 1 162 ? 0.091 0.484 -1.159 1.00 98.56 162 SER A CA 1
ATOM 1282 C C . SER A 1 162 ? -0.476 -0.570 -2.116 1.00 98.56 162 SER A C 1
ATOM 1284 O O . SER A 1 162 ? -1.053 -1.557 -1.661 1.00 98.56 162 SER A O 1
ATOM 1286 N N . LEU A 1 163 ? -0.268 -0.406 -3.429 1.00 98.81 163 LEU A N 1
ATOM 1287 C CA . LEU A 1 163 ? -0.615 -1.417 -4.437 1.00 98.81 163 LEU A CA 1
ATOM 1288 C C . LEU A 1 163 ? 0.190 -2.708 -4.237 1.00 98.81 163 LEU A C 1
ATOM 1290 O O . LEU A 1 163 ? -0.380 -3.796 -4.286 1.00 98.81 163 LEU A O 1
ATOM 1294 N N . PHE A 1 164 ? 1.491 -2.592 -3.954 1.00 98.75 164 PHE A N 1
ATOM 1295 C CA . PHE A 1 164 ? 2.344 -3.740 -3.648 1.00 98.75 164 PHE A CA 1
ATOM 1296 C C . PHE A 1 164 ? 1.877 -4.495 -2.398 1.00 98.75 164 PHE A C 1
ATOM 1298 O O . PHE A 1 164 ? 1.844 -5.719 -2.405 1.00 98.75 164 PHE A O 1
ATOM 1305 N N . TRP A 1 165 ? 1.466 -3.805 -1.330 1.00 98.69 165 TRP A N 1
ATOM 1306 C CA . TRP A 1 165 ? 0.981 -4.477 -0.121 1.00 98.69 165 TRP A CA 1
ATOM 1307 C C . TRP A 1 165 ? -0.251 -5.350 -0.371 1.00 98.69 165 TRP A C 1
ATOM 1309 O O . TRP A 1 165 ? -0.352 -6.433 0.206 1.00 98.69 165 TRP A O 1
ATOM 1319 N N . VAL A 1 166 ? -1.193 -4.882 -1.196 1.00 98.69 166 VAL A N 1
ATOM 1320 C CA . VAL A 1 166 ? -2.453 -5.603 -1.439 1.00 98.69 166 VAL A CA 1
ATOM 1321 C C . VAL A 1 166 ? -2.336 -6.651 -2.546 1.00 98.69 166 VAL A C 1
ATOM 1323 O O . VAL A 1 166 ? -3.053 -7.649 -2.506 1.00 98.69 166 VAL A O 1
ATOM 1326 N N . GLU A 1 167 ? -1.436 -6.452 -3.512 1.00 98.44 167 GLU A N 1
ATOM 1327 C CA . GLU A 1 167 ? -1.207 -7.372 -4.629 1.00 98.44 167 GLU A CA 1
ATOM 1328 C C . GLU A 1 167 ? 0.291 -7.422 -5.016 1.00 98.44 167 GLU A C 1
ATOM 1330 O O . GLU A 1 167 ? 0.711 -6.873 -6.042 1.00 98.44 167 GLU A O 1
ATOM 1335 N N . PRO A 1 168 ? 1.134 -8.098 -4.208 1.00 97.94 168 PRO A N 1
ATOM 1336 C CA . PRO A 1 168 ? 2.595 -8.039 -4.333 1.00 97.94 168 PRO A CA 1
ATOM 1337 C C . PRO A 1 168 ? 3.156 -8.766 -5.556 1.00 97.94 168 PRO A C 1
ATOM 1339 O O . PRO A 1 168 ? 4.322 -8.597 -5.893 1.00 97.94 168 PRO A O 1
ATOM 1342 N N . ARG A 1 169 ? 2.342 -9.590 -6.226 1.00 97.56 169 ARG A N 1
ATOM 1343 C CA . ARG A 1 169 ? 2.696 -10.212 -7.512 1.00 97.56 169 ARG A CA 1
ATOM 1344 C C . ARG A 1 169 ? 2.183 -9.416 -8.713 1.00 97.56 169 ARG A C 1
ATOM 1346 O O . ARG A 1 169 ? 2.579 -9.703 -9.838 1.00 97.56 169 ARG A O 1
ATOM 1353 N N . GLY A 1 170 ? 1.296 -8.447 -8.490 1.00 98.00 170 GLY A N 1
ATOM 1354 C CA . GLY A 1 170 ? 0.720 -7.612 -9.541 1.00 98.00 170 GLY A CA 1
ATOM 1355 C C . GLY A 1 170 ? 1.457 -6.294 -9.740 1.00 98.00 170 GLY A C 1
ATOM 1356 O O . GLY A 1 170 ? 1.469 -5.796 -10.862 1.00 98.00 170 GLY A O 1
ATOM 1357 N N . PHE A 1 171 ? 2.091 -5.756 -8.695 1.00 98.62 171 PHE A N 1
ATOM 1358 C CA . PHE A 1 171 ? 2.738 -4.439 -8.697 1.00 98.62 171 PHE A CA 1
ATOM 1359 C C . PHE A 1 171 ? 4.125 -4.499 -8.054 1.00 98.62 171 PHE A C 1
ATOM 1361 O O . PHE A 1 171 ? 4.399 -5.410 -7.286 1.00 98.62 171 PHE A O 1
ATOM 1368 N N . LEU A 1 172 ? 4.984 -3.521 -8.343 1.00 98.62 172 LEU A N 1
ATOM 1369 C CA . LEU A 1 172 ? 6.316 -3.362 -7.752 1.00 98.62 172 LEU A CA 1
ATOM 1370 C C . LEU A 1 172 ? 6.391 -1.978 -7.087 1.00 98.62 172 LEU A C 1
ATOM 1372 O O . LEU A 1 172 ? 6.027 -0.997 -7.734 1.00 98.62 172 LEU A O 1
ATOM 1376 N N . PRO A 1 173 ? 6.863 -1.832 -5.839 1.00 98.12 173 PRO A N 1
ATOM 1377 C CA . PRO A 1 173 ? 6.849 -0.530 -5.191 1.00 98.12 173 PRO A CA 1
ATOM 1378 C C . PRO A 1 173 ? 7.789 0.445 -5.915 1.00 98.12 173 PRO A C 1
ATOM 1380 O O . PRO A 1 173 ? 8.933 0.134 -6.228 1.00 98.12 173 PRO A O 1
ATOM 1383 N N . GLY A 1 174 ? 7.299 1.652 -6.186 1.00 97.38 174 GLY A N 1
ATOM 1384 C CA . GLY A 1 174 ? 8.039 2.736 -6.833 1.00 97.38 174 GLY A CA 1
ATOM 1385 C C . GLY A 1 174 ? 8.711 3.664 -5.820 1.00 97.38 174 GLY A C 1
ATOM 1386 O O . GLY A 1 174 ? 8.709 4.889 -5.996 1.00 97.38 174 GLY A O 1
ATOM 1387 N N . ASP A 1 175 ? 9.198 3.100 -4.714 1.00 96.06 175 ASP A N 1
ATOM 1388 C CA . ASP A 1 175 ? 9.928 3.824 -3.678 1.00 96.06 175 ASP A CA 1
ATOM 1389 C C . ASP A 1 175 ? 11.386 4.100 -4.087 1.00 96.06 175 ASP A C 1
ATOM 1391 O O . ASP A 1 175 ? 11.886 3.613 -5.102 1.00 96.06 175 ASP A O 1
ATOM 1395 N N . LYS A 1 176 ? 12.088 4.903 -3.280 1.00 95.69 176 LYS A N 1
ATOM 1396 C CA . LYS A 1 176 ? 13.453 5.356 -3.586 1.00 95.69 176 LYS A CA 1
ATOM 1397 C C . LYS A 1 176 ? 14.470 4.215 -3.736 1.00 95.69 176 LYS A C 1
ATOM 1399 O O . LYS A 1 176 ? 15.422 4.375 -4.494 1.00 95.69 176 LYS A O 1
ATOM 1404 N N . HIS A 1 177 ? 14.303 3.111 -3.008 1.00 96.19 177 HIS A N 1
ATOM 1405 C CA . HIS A 1 177 ? 15.237 1.986 -3.005 1.00 96.19 177 HIS A CA 1
ATOM 1406 C C . HIS A 1 177 ? 15.040 1.153 -4.263 1.00 96.19 177 HIS A C 1
ATOM 1408 O O . HIS A 1 177 ? 15.989 0.939 -5.018 1.00 96.19 177 HIS A O 1
ATOM 1414 N N . THR A 1 178 ? 13.794 0.785 -4.547 1.00 97.88 178 THR A N 1
ATOM 1415 C CA . THR A 1 178 ? 13.443 0.020 -5.746 1.00 97.88 178 THR A CA 1
ATOM 1416 C C . THR A 1 178 ? 13.742 0.814 -7.019 1.00 97.88 178 THR A C 1
ATOM 1418 O O . THR A 1 178 ? 14.328 0.290 -7.968 1.00 97.88 178 THR A O 1
ATOM 1421 N N . GLU A 1 179 ? 13.449 2.116 -7.027 1.00 97.75 179 GLU A N 1
ATOM 1422 C CA . GLU A 1 179 ? 13.805 2.996 -8.142 1.00 97.75 179 GLU A CA 1
ATOM 1423 C C . GLU A 1 179 ? 15.329 3.057 -8.353 1.00 97.75 179 GLU A C 1
ATOM 1425 O O . GLU A 1 179 ? 15.798 2.968 -9.489 1.00 97.75 179 GLU A O 1
ATOM 1430 N N . ALA A 1 180 ? 16.123 3.174 -7.281 1.00 97.62 180 ALA A N 1
ATOM 1431 C CA . ALA A 1 180 ? 17.583 3.195 -7.374 1.00 97.62 180 ALA A CA 1
ATOM 1432 C C . ALA A 1 180 ? 18.158 1.861 -7.878 1.00 97.62 180 ALA A C 1
ATOM 1434 O O . ALA A 1 180 ? 19.038 1.872 -8.743 1.00 97.62 180 ALA A O 1
ATOM 1435 N N . TYR A 1 181 ? 17.634 0.733 -7.393 1.00 97.94 181 TYR A N 1
ATOM 1436 C CA . TYR A 1 181 ? 18.034 -0.616 -7.801 1.00 97.94 181 TYR A CA 1
ATOM 1437 C C . TYR A 1 181 ? 17.902 -0.816 -9.317 1.00 97.94 181 TYR A C 1
ATOM 1439 O O . TYR A 1 181 ? 18.842 -1.261 -9.986 1.00 97.94 181 TYR A O 1
ATOM 1447 N N . PHE A 1 182 ? 16.762 -0.420 -9.890 1.00 98.38 182 PHE A N 1
ATOM 1448 C CA . PHE A 1 182 ? 16.518 -0.538 -11.329 1.00 98.38 182 PHE A CA 1
ATOM 1449 C C . PHE A 1 182 ? 17.256 0.513 -12.155 1.00 98.38 182 PHE A C 1
ATOM 1451 O O . PHE A 1 182 ? 17.738 0.203 -13.249 1.00 98.38 182 PHE A O 1
ATOM 1458 N N . ARG A 1 183 ? 17.442 1.724 -11.621 1.00 98.12 183 ARG A N 1
ATOM 1459 C CA . ARG A 1 183 ? 18.206 2.781 -12.294 1.00 98.12 183 ARG A CA 1
ATOM 1460 C C . ARG A 1 183 ? 19.657 2.374 -12.528 1.00 98.12 183 ARG A C 1
ATOM 1462 O O . ARG A 1 183 ? 20.164 2.572 -13.629 1.00 98.12 183 ARG A O 1
ATOM 1469 N N . GLN A 1 184 ? 20.304 1.751 -11.542 1.00 97.00 184 GLN A N 1
ATOM 1470 C CA . GLN A 1 184 ? 21.663 1.202 -11.689 1.00 97.00 184 GLN A CA 1
ATOM 1471 C C . GLN A 1 184 ? 21.738 0.101 -12.753 1.00 97.00 184 GLN A C 1
ATOM 1473 O O . GLN A 1 184 ? 22.765 -0.097 -13.397 1.00 97.00 184 GLN A O 1
ATOM 1478 N N . ARG A 1 185 ? 20.612 -0.571 -12.998 1.00 97.00 185 ARG A N 1
ATOM 1479 C CA . ARG A 1 185 ? 20.438 -1.578 -14.045 1.00 97.00 185 ARG A CA 1
ATOM 1480 C C . ARG A 1 185 ? 19.892 -0.971 -15.337 1.00 97.00 185 ARG A C 1
ATOM 1482 O O . ARG A 1 185 ? 19.464 -1.710 -16.214 1.00 97.00 185 ARG A O 1
ATOM 1489 N N . GLY A 1 186 ? 19.913 0.350 -15.507 1.00 97.69 186 GLY A N 1
ATOM 1490 C CA . GLY A 1 186 ? 19.524 1.031 -16.745 1.00 97.69 186 GLY A CA 1
ATOM 1491 C C . GLY A 1 186 ? 18.021 1.047 -17.040 1.00 97.69 186 GLY A C 1
ATOM 1492 O O . GLY A 1 186 ? 17.649 1.247 -18.192 1.00 97.69 186 GLY A O 1
ATOM 1493 N N . VAL A 1 187 ? 17.162 0.824 -16.041 1.00 98.31 187 VAL A N 1
ATOM 1494 C CA . VAL A 1 187 ? 15.702 0.983 -16.149 1.00 98.31 187 VAL A CA 1
ATOM 1495 C C . VAL A 1 187 ? 15.285 2.178 -15.299 1.00 98.31 187 VAL A C 1
ATOM 1497 O O . VAL A 1 187 ? 15.426 2.167 -14.079 1.00 98.31 187 VAL A O 1
ATOM 1500 N N . VAL A 1 188 ? 14.800 3.239 -15.943 1.00 97.75 188 VAL A N 1
ATOM 1501 C CA . VAL A 1 188 ? 14.556 4.538 -15.301 1.00 97.75 188 VAL A CA 1
ATOM 1502 C C . VAL A 1 188 ? 13.062 4.838 -15.263 1.00 97.75 188 VAL A C 1
ATOM 1504 O O . VAL A 1 188 ? 12.395 4.789 -16.294 1.00 97.75 188 VAL A O 1
ATOM 1507 N N . LEU A 1 189 ? 12.546 5.195 -14.085 1.00 97.50 189 LEU A N 1
ATOM 1508 C CA . LEU A 1 189 ? 11.203 5.751 -13.936 1.00 97.50 189 LEU A CA 1
ATOM 1509 C C . LEU A 1 189 ? 11.213 7.209 -14.418 1.00 97.50 189 LEU A C 1
ATOM 1511 O O . LEU A 1 189 ? 11.684 8.102 -13.716 1.00 97.50 189 LEU A O 1
ATOM 1515 N N . SER A 1 190 ? 10.729 7.449 -15.634 1.00 93.75 190 SER A N 1
ATOM 1516 C CA . SER A 1 190 ? 10.803 8.762 -16.293 1.00 93.75 190 SER A CA 1
ATOM 1517 C C . SER A 1 190 ? 9.666 9.717 -15.920 1.00 93.75 190 SER A C 1
ATOM 1519 O O . SER A 1 190 ? 9.819 10.929 -16.050 1.00 93.75 190 SER A O 1
ATOM 1521 N N . SER A 1 191 ? 8.530 9.191 -15.455 1.00 97.06 191 SER A N 1
ATOM 1522 C CA . SER A 1 191 ? 7.349 9.973 -15.087 1.00 97.06 191 SER A CA 1
ATOM 1523 C C . SER A 1 191 ? 6.613 9.333 -13.913 1.00 97.06 191 SER A C 1
ATOM 1525 O O . SER A 1 191 ? 6.469 8.113 -13.851 1.00 97.06 191 SER A O 1
ATOM 1527 N N . ARG A 1 192 ? 6.097 10.168 -13.004 1.00 97.44 192 ARG A N 1
ATOM 1528 C CA . ARG A 1 192 ? 5.291 9.758 -11.841 1.00 97.44 192 ARG A CA 1
ATOM 1529 C C . ARG A 1 192 ? 3.785 9.823 -12.126 1.00 97.44 192 ARG A C 1
ATOM 1531 O O . ARG A 1 192 ? 3.018 10.269 -11.283 1.00 97.44 192 ARG A O 1
ATOM 1538 N N . THR A 1 193 ? 3.387 9.394 -13.319 1.00 98.12 193 THR A N 1
ATOM 1539 C CA . THR A 1 193 ? 1.987 9.213 -13.744 1.00 98.12 193 THR A CA 1
ATOM 1540 C C . THR A 1 193 ? 1.667 7.725 -13.870 1.00 98.12 193 THR A C 1
ATOM 1542 O O . THR A 1 193 ? 2.584 6.901 -13.881 1.00 98.12 193 THR A O 1
ATOM 1545 N N . GLY A 1 194 ? 0.396 7.362 -14.021 1.00 98.06 194 GLY A N 1
ATOM 1546 C CA . GLY A 1 194 ? -0.039 5.988 -14.268 1.00 98.06 194 GLY A CA 1
ATOM 1547 C C . GLY A 1 194 ? 0.617 5.408 -15.518 1.00 98.06 194 GLY A C 1
ATOM 1548 O O . GLY A 1 194 ? 1.229 4.347 -15.455 1.00 98.06 194 GLY A O 1
ATOM 1549 N N . ALA A 1 195 ? 0.613 6.156 -16.625 1.00 98.00 195 ALA A N 1
ATOM 1550 C CA . ALA A 1 195 ? 1.306 5.750 -17.851 1.00 98.00 195 ALA A CA 1
ATOM 1551 C C . ALA A 1 195 ? 2.830 5.603 -17.662 1.00 98.00 195 ALA A C 1
ATOM 1553 O O . ALA A 1 195 ? 3.431 4.665 -18.185 1.00 98.00 195 ALA A O 1
ATOM 1554 N N . GLY A 1 196 ? 3.459 6.505 -16.898 1.00 98.38 196 GLY A N 1
ATOM 1555 C CA . GLY A 1 196 ? 4.893 6.438 -16.601 1.00 98.38 196 GLY A CA 1
ATOM 1556 C C . GLY A 1 196 ? 5.268 5.221 -15.757 1.00 98.38 196 GLY A C 1
ATOM 1557 O O . GLY A 1 196 ? 6.254 4.544 -16.043 1.00 98.38 196 GLY A O 1
ATOM 1558 N N . TYR A 1 197 ? 4.449 4.908 -14.756 1.00 98.62 197 TYR A N 1
ATOM 1559 C CA . TYR A 1 197 ? 4.628 3.737 -13.907 1.00 98.62 197 TYR A CA 1
ATOM 1560 C C . TYR A 1 197 ? 4.380 2.432 -14.668 1.00 98.62 197 TYR A C 1
ATOM 1562 O O . TYR A 1 197 ? 5.189 1.516 -14.561 1.00 98.62 197 TYR A O 1
ATOM 1570 N N . ALA A 1 198 ? 3.343 2.369 -15.508 1.00 98.50 198 ALA A N 1
ATOM 1571 C CA . ALA A 1 198 ? 3.081 1.227 -16.382 1.00 98.50 198 ALA A CA 1
ATOM 1572 C C . ALA A 1 198 ? 4.263 0.933 -17.317 1.00 98.50 198 ALA A C 1
ATOM 1574 O O . ALA A 1 198 ? 4.715 -0.205 -17.410 1.00 98.50 198 ALA A O 1
ATOM 1575 N N . ALA A 1 199 ? 4.803 1.969 -17.969 1.00 98.56 199 ALA A N 1
ATOM 1576 C CA . ALA A 1 199 ? 5.971 1.838 -18.838 1.00 98.56 199 ALA A CA 1
ATOM 1577 C C . ALA A 1 199 ? 7.225 1.399 -18.065 1.00 98.56 199 ALA A C 1
ATOM 1579 O O . ALA A 1 199 ? 8.043 0.639 -18.581 1.00 98.56 199 ALA A O 1
ATOM 1580 N N . TRP A 1 200 ? 7.380 1.851 -16.818 1.00 98.69 200 TRP A N 1
ATOM 1581 C CA . TRP A 1 200 ? 8.472 1.405 -15.958 1.00 98.69 200 TRP A CA 1
ATOM 1582 C C . TRP A 1 200 ? 8.330 -0.069 -15.563 1.00 98.69 200 TRP A C 1
ATOM 1584 O O . TRP A 1 200 ? 9.308 -0.804 -15.669 1.00 98.69 200 TRP A O 1
ATOM 1594 N N . LEU A 1 201 ? 7.130 -0.526 -15.185 1.00 98.69 201 LEU A N 1
ATOM 1595 C CA . LEU A 1 201 ? 6.859 -1.941 -14.898 1.00 98.69 201 LEU A CA 1
ATOM 1596 C C . LEU A 1 201 ? 7.110 -2.831 -16.121 1.00 98.69 201 LEU A C 1
ATOM 1598 O O . LEU A 1 201 ? 7.721 -3.887 -15.978 1.00 98.69 201 LEU A O 1
ATOM 1602 N N . ASP A 1 202 ? 6.717 -2.385 -17.315 1.00 98.56 202 ASP A N 1
ATOM 1603 C CA . ASP A 1 202 ? 6.991 -3.089 -18.574 1.00 98.56 202 ASP A CA 1
ATOM 1604 C C . ASP A 1 202 ? 8.497 -3.229 -18.843 1.00 98.56 202 ASP A C 1
ATOM 1606 O O . ASP A 1 202 ? 8.989 -4.310 -19.176 1.00 98.56 202 ASP A O 1
ATOM 1610 N N . ALA A 1 203 ? 9.257 -2.149 -18.632 1.00 98.56 203 ALA A N 1
ATOM 1611 C CA . ALA A 1 203 ? 10.707 -2.148 -18.795 1.00 98.56 203 ALA A CA 1
ATOM 1612 C C . ALA A 1 203 ? 11.419 -3.016 -17.744 1.00 98.56 203 ALA A C 1
ATOM 1614 O O . ALA A 1 203 ? 12.396 -3.696 -18.071 1.00 98.56 203 ALA A O 1
ATOM 1615 N N . VAL A 1 204 ? 10.935 -3.018 -16.497 1.00 98.44 204 VAL A N 1
ATOM 1616 C CA . VAL A 1 204 ? 11.406 -3.928 -15.445 1.00 98.44 204 VAL A CA 1
ATOM 1617 C C . VAL A 1 204 ? 11.139 -5.374 -15.852 1.00 98.44 204 VAL A C 1
ATOM 1619 O O . VAL A 1 204 ? 12.074 -6.175 -15.873 1.00 98.44 204 VAL A O 1
ATOM 1622 N N . GLU A 1 205 ? 9.901 -5.696 -16.231 1.00 98.19 205 GLU A N 1
ATOM 1623 C CA . GLU A 1 205 ? 9.497 -7.062 -16.563 1.00 98.19 205 GLU A CA 1
ATOM 1624 C C . GLU A 1 205 ? 10.252 -7.603 -17.777 1.00 98.19 205 GLU A C 1
ATOM 1626 O O . GLU A 1 205 ? 10.773 -8.718 -17.742 1.00 98.19 205 GLU A O 1
ATOM 1631 N N . SER A 1 206 ? 10.417 -6.777 -18.809 1.00 97.94 206 SER A N 1
ATOM 1632 C CA . SER A 1 206 ? 11.185 -7.117 -20.009 1.00 97.94 206 SER A CA 1
ATOM 1633 C C . SER A 1 206 ? 12.662 -7.384 -19.721 1.00 97.94 206 SER A C 1
ATOM 1635 O O . SER A 1 206 ? 13.298 -8.168 -20.426 1.00 97.94 206 SER A O 1
ATOM 1637 N N . LYS A 1 207 ? 13.235 -6.723 -18.708 1.00 97.31 207 LYS A N 1
ATOM 1638 C CA . LYS A 1 207 ? 14.662 -6.834 -18.387 1.00 97.31 207 LYS A CA 1
ATOM 1639 C C . LYS A 1 207 ? 14.975 -7.922 -17.364 1.00 97.31 207 LYS A C 1
ATOM 1641 O O . LYS A 1 207 ? 16.017 -8.563 -17.479 1.00 97.31 207 LYS A O 1
ATOM 1646 N N . ALA A 1 208 ? 14.131 -8.075 -16.350 1.00 96.75 208 ALA A N 1
ATOM 1647 C CA . ALA A 1 208 ? 14.427 -8.865 -15.157 1.00 96.75 208 ALA A CA 1
ATOM 1648 C C . ALA A 1 208 ? 13.377 -9.947 -14.850 1.00 96.75 208 ALA A C 1
ATOM 1650 O O . ALA A 1 208 ? 13.634 -10.805 -14.008 1.00 96.75 208 ALA A O 1
ATOM 1651 N N . GLY A 1 209 ? 12.225 -9.951 -15.527 1.00 96.69 209 GLY A N 1
ATOM 1652 C CA . GLY A 1 209 ? 11.080 -10.804 -15.196 1.00 96.69 209 GLY A CA 1
ATOM 1653 C C . GLY A 1 209 ? 10.130 -10.148 -14.189 1.00 96.69 209 GLY A C 1
ATOM 1654 O O . GLY A 1 209 ? 10.203 -8.951 -13.946 1.00 96.69 209 GLY A O 1
ATOM 1655 N N . SER A 1 210 ? 9.215 -10.920 -13.603 1.00 95.75 210 SER A N 1
ATOM 1656 C CA . SER A 1 210 ? 8.089 -10.395 -12.809 1.00 95.75 210 SER A CA 1
ATOM 1657 C C . SER A 1 210 ? 8.104 -10.819 -11.333 1.00 95.75 210 SER A C 1
ATOM 1659 O O . SER A 1 210 ? 7.047 -10.881 -10.704 1.00 95.75 210 SER A O 1
ATOM 1661 N N . ASP A 1 211 ? 9.267 -11.161 -10.769 1.00 96.94 211 ASP A N 1
ATOM 1662 C CA . ASP A 1 211 ? 9.380 -11.528 -9.348 1.00 96.94 211 ASP A CA 1
ATOM 1663 C C . ASP A 1 211 ? 9.475 -10.273 -8.465 1.00 96.94 211 ASP A C 1
ATOM 1665 O O . ASP A 1 211 ? 10.497 -9.968 -7.851 1.00 96.94 211 ASP A O 1
ATOM 1669 N N . PHE A 1 212 ? 8.395 -9.490 -8.456 1.00 98.06 212 PHE A N 1
ATOM 1670 C CA . PHE A 1 212 ? 8.344 -8.203 -7.762 1.00 98.06 212 PHE A CA 1
ATOM 1671 C C . PHE A 1 212 ? 8.644 -8.281 -6.256 1.00 98.06 212 PHE A C 1
ATOM 1673 O O . PHE A 1 212 ? 9.364 -7.401 -5.775 1.00 98.06 212 PHE A O 1
ATOM 1680 N N . PRO A 1 213 ? 8.188 -9.304 -5.499 1.00 98.06 213 PRO A N 1
ATOM 1681 C CA . PRO A 1 213 ? 8.593 -9.460 -4.104 1.00 98.06 213 PRO A CA 1
ATOM 1682 C C . PRO A 1 213 ? 10.106 -9.624 -3.951 1.00 98.06 213 PRO A C 1
ATOM 1684 O O . PRO A 1 213 ? 10.711 -8.965 -3.103 1.00 98.06 213 PRO A O 1
ATOM 1687 N N . GLN A 1 214 ? 10.730 -10.436 -4.812 1.00 98.06 214 GLN A N 1
ATOM 1688 C CA . GLN A 1 214 ? 12.178 -10.619 -4.800 1.00 98.06 214 GLN A CA 1
ATOM 1689 C C . GLN A 1 214 ? 12.921 -9.341 -5.184 1.00 98.06 214 GLN A C 1
ATOM 1691 O O . GLN A 1 214 ? 13.892 -8.999 -4.518 1.00 98.06 214 GLN A O 1
ATOM 1696 N N . PHE A 1 215 ? 12.448 -8.575 -6.168 1.00 98.00 215 PHE A N 1
ATOM 1697 C CA . PHE A 1 215 ? 13.094 -7.308 -6.530 1.00 98.00 215 PHE A CA 1
ATOM 1698 C C . PHE A 1 215 ? 13.014 -6.257 -5.427 1.00 98.00 215 PHE A C 1
ATOM 1700 O O . PHE A 1 215 ? 13.986 -5.541 -5.203 1.00 98.00 215 PHE A O 1
ATOM 1707 N N . SER A 1 216 ? 11.878 -6.162 -4.732 1.00 97.94 216 SER A N 1
ATOM 1708 C CA . SER A 1 216 ? 11.727 -5.261 -3.584 1.00 97.94 216 SER A CA 1
ATOM 1709 C C . SER A 1 216 ? 12.703 -5.633 -2.459 1.00 97.94 216 SER A C 1
ATOM 1711 O O . SER A 1 216 ? 13.354 -4.769 -1.869 1.00 97.94 216 SER A O 1
ATOM 1713 N N . TRP A 1 217 ? 12.876 -6.933 -2.201 1.00 97.44 217 TRP A N 1
ATOM 1714 C CA . TRP A 1 217 ? 13.862 -7.428 -1.242 1.00 97.44 217 TRP A CA 1
ATOM 1715 C C . TRP A 1 217 ? 15.313 -7.169 -1.671 1.00 97.44 217 TRP A C 1
ATOM 1717 O O . TRP A 1 217 ? 16.103 -6.650 -0.884 1.00 97.44 217 TRP A O 1
ATOM 1727 N N . ASP A 1 218 ? 15.662 -7.457 -2.924 1.00 97.25 218 ASP A N 1
ATOM 1728 C CA . ASP A 1 218 ? 17.003 -7.203 -3.458 1.00 97.25 218 ASP A CA 1
ATOM 1729 C C . ASP A 1 218 ? 17.351 -5.707 -3.407 1.00 97.25 218 ASP A C 1
ATOM 1731 O O . ASP A 1 218 ? 18.468 -5.334 -3.045 1.00 97.25 218 ASP A O 1
ATOM 1735 N N . ALA A 1 219 ? 16.382 -4.840 -3.719 1.00 97.06 219 ALA A N 1
ATOM 1736 C CA . ALA A 1 219 ? 16.534 -3.393 -3.631 1.00 97.06 219 ALA A CA 1
ATOM 1737 C C . ALA A 1 219 ? 16.775 -2.914 -2.194 1.00 97.06 219 ALA A C 1
ATOM 1739 O O . ALA A 1 219 ? 17.588 -2.012 -1.972 1.00 97.06 219 ALA A O 1
ATOM 1740 N N . TYR A 1 220 ? 16.098 -3.523 -1.217 1.00 94.56 220 TYR A N 1
ATOM 1741 C CA . TYR A 1 220 ? 16.334 -3.255 0.199 1.00 94.56 220 TYR A CA 1
ATOM 1742 C C . TYR A 1 220 ? 17.764 -3.632 0.608 1.00 94.56 220 TYR A C 1
ATOM 1744 O O . TYR A 1 220 ? 18.478 -2.780 1.142 1.00 94.56 220 TYR A O 1
ATOM 1752 N N . LEU A 1 221 ? 18.218 -4.847 0.280 1.00 94.88 221 LEU A N 1
ATOM 1753 C CA . LEU A 1 221 ? 19.574 -5.319 0.594 1.00 94.88 221 LEU A CA 1
ATOM 1754 C C . LEU A 1 221 ? 20.665 -4.439 -0.030 1.00 94.88 221 LEU A C 1
ATOM 1756 O O . LEU A 1 221 ? 21.644 -4.091 0.629 1.00 94.88 221 LEU A O 1
ATOM 1760 N N . GLU A 1 222 ? 20.493 -4.041 -1.292 1.00 94.56 222 GLU A N 1
ATOM 1761 C CA . GLU A 1 222 ? 21.465 -3.201 -2.003 1.00 94.56 222 GLU A CA 1
ATOM 1762 C C . GLU A 1 222 ? 21.516 -1.769 -1.459 1.00 94.56 222 GLU A C 1
ATOM 1764 O O . GLU A 1 222 ? 22.534 -1.088 -1.577 1.00 94.56 222 GLU A O 1
ATOM 1769 N N . SER A 1 223 ? 20.441 -1.299 -0.825 1.00 88.31 223 SER A N 1
ATOM 1770 C CA . SER A 1 223 ? 20.397 0.055 -0.281 1.00 88.31 223 SER A CA 1
ATOM 1771 C C . SER A 1 223 ? 21.265 0.278 0.958 1.00 88.31 223 SER A C 1
ATOM 1773 O O . SER A 1 223 ? 21.416 1.426 1.381 1.00 88.31 223 SER A O 1
ATOM 1775 N N . GLY A 1 224 ? 21.841 -0.786 1.528 1.00 71.12 224 GLY A N 1
ATOM 1776 C CA . GLY A 1 224 ? 22.735 -0.692 2.681 1.00 71.12 224 GLY A CA 1
ATOM 1777 C C . GLY A 1 224 ? 22.038 -0.215 3.954 1.00 71.12 224 GLY A C 1
ATOM 1778 O O . GLY A 1 224 ? 22.698 0.326 4.839 1.00 71.12 224 GLY A O 1
ATOM 1779 N N . VAL A 1 225 ? 20.713 -0.384 4.055 1.00 63.41 225 VAL A N 1
ATOM 1780 C CA . VAL A 1 225 ? 20.015 -0.265 5.338 1.00 63.41 225 VAL A CA 1
ATOM 1781 C C . VAL A 1 225 ? 20.490 -1.446 6.182 1.00 63.41 225 VAL A C 1
ATOM 1783 O O . VAL A 1 225 ? 20.000 -2.560 6.022 1.00 63.41 225 VAL A O 1
ATOM 1786 N N . GLU A 1 226 ? 21.516 -1.218 7.006 1.00 44.41 226 GLU A N 1
ATOM 1787 C CA . GLU A 1 226 ? 21.977 -2.196 7.990 1.00 44.41 226 GLU A CA 1
ATOM 1788 C C . GLU A 1 226 ? 20.770 -2.708 8.785 1.00 44.41 226 GLU A C 1
ATOM 1790 O O . GLU A 1 226 ? 19.925 -1.920 9.223 1.00 44.41 226 GLU A O 1
ATOM 1795 N N . GLU A 1 227 ? 20.685 -4.029 8.967 1.00 43.34 227 GLU A N 1
ATOM 1796 C CA . GLU A 1 227 ? 19.797 -4.652 9.948 1.00 43.34 227 GLU A CA 1
ATOM 1797 C C . GLU A 1 227 ? 20.163 -4.119 11.341 1.00 43.34 227 GLU A C 1
ATOM 1799 O O . GLU A 1 227 ? 20.994 -4.672 12.060 1.00 43.34 227 GLU A O 1
ATOM 1804 N N . GLY A 1 228 ? 19.559 -2.992 11.713 1.00 36.94 228 GLY A N 1
ATOM 1805 C CA . GLY A 1 228 ? 19.589 -2.451 13.061 1.00 36.94 228 GLY A CA 1
ATOM 1806 C C . GLY A 1 228 ? 18.792 -3.364 13.982 1.00 36.94 228 GLY A C 1
ATOM 1807 O O . GLY A 1 228 ? 17.585 -3.195 14.150 1.00 36.94 228 GLY A O 1
ATOM 1808 N N . LEU A 1 229 ? 19.491 -4.349 14.535 1.00 39.81 229 LEU A N 1
ATOM 1809 C CA . LEU A 1 229 ? 19.067 -5.212 15.628 1.00 39.81 229 LEU A CA 1
ATOM 1810 C C . LEU A 1 229 ? 18.621 -4.382 16.849 1.00 39.81 229 LEU A C 1
ATOM 1812 O O . LEU A 1 229 ? 19.298 -3.443 17.250 1.00 39.81 229 LEU A O 1
ATOM 1816 N N . GLU A 1 230 ? 17.472 -4.782 17.400 1.00 38.75 230 GLU A N 1
ATOM 1817 C CA . GLU A 1 230 ? 16.971 -4.655 18.781 1.00 38.75 230 GLU A CA 1
ATOM 1818 C C . GLU A 1 230 ? 17.384 -3.457 19.668 1.00 38.75 230 GLU A C 1
ATOM 1820 O O . GLU A 1 230 ? 18.535 -3.296 20.062 1.00 38.75 230 GLU A O 1
ATOM 1825 N N . GLY A 1 231 ? 16.364 -2.750 20.180 1.00 42.03 231 GLY A N 1
ATOM 1826 C CA . GLY A 1 231 ? 16.432 -2.067 21.479 1.00 42.03 231 GLY A CA 1
ATOM 1827 C C . GLY A 1 231 ? 16.179 -0.563 21.430 1.00 42.03 231 GLY A C 1
ATOM 1828 O O . GLY A 1 231 ? 17.092 0.229 21.230 1.00 42.03 231 GLY A O 1
ATOM 1829 N N . GLY A 1 232 ? 14.937 -0.159 21.694 1.00 30.06 232 GLY A N 1
ATOM 1830 C CA . GLY A 1 232 ? 14.591 1.245 21.882 1.00 30.06 232 GLY A CA 1
ATOM 1831 C C . GLY A 1 232 ? 13.094 1.431 22.042 1.00 30.06 232 GLY A C 1
ATOM 1832 O O . GLY A 1 232 ? 12.392 1.732 21.079 1.00 30.06 232 GLY A O 1
ATOM 1833 N N . ASP A 1 233 ? 12.593 1.227 23.257 1.00 39.25 233 ASP A N 1
ATOM 1834 C CA . ASP A 1 233 ? 11.305 1.779 23.653 1.00 39.25 233 ASP A CA 1
ATOM 1835 C C . ASP A 1 233 ? 11.380 3.302 23.519 1.00 39.25 233 ASP A C 1
ATOM 1837 O O . ASP A 1 233 ? 11.920 3.985 24.386 1.00 39.25 233 ASP A O 1
ATOM 1841 N N . ASP A 1 234 ? 10.856 3.841 22.418 1.00 33.16 234 ASP A N 1
ATOM 1842 C CA . ASP A 1 234 ? 10.582 5.271 22.330 1.00 33.16 234 ASP A CA 1
ATOM 1843 C C . ASP A 1 234 ? 9.558 5.625 23.419 1.00 33.16 234 ASP A C 1
ATOM 1845 O O . ASP A 1 234 ? 8.419 5.131 23.368 1.00 33.16 234 ASP A O 1
ATOM 1849 N N . PRO A 1 235 ? 9.911 6.467 24.409 1.00 35.62 235 PRO A N 1
ATOM 1850 C CA . PRO A 1 235 ? 8.945 6.912 25.388 1.00 35.62 235 PRO A CA 1
ATOM 1851 C C . PRO A 1 235 ? 7.897 7.759 24.670 1.00 35.62 235 PRO A C 1
ATOM 1853 O O . PRO A 1 235 ? 8.204 8.677 23.905 1.00 35.62 235 PRO A O 1
ATOM 1856 N N . ILE A 1 236 ? 6.631 7.443 24.934 1.00 33.44 236 ILE A N 1
ATOM 1857 C CA . ILE A 1 236 ? 5.494 8.264 24.536 1.00 33.44 236 ILE A CA 1
ATOM 1858 C C . ILE A 1 236 ? 5.709 9.659 25.136 1.00 33.44 236 ILE A C 1
ATOM 1860 O O . ILE A 1 236 ? 5.530 9.863 26.334 1.00 33.44 236 ILE A O 1
ATOM 1864 N N . SER A 1 237 ? 6.078 10.627 24.296 1.00 29.05 237 SER A N 1
ATOM 1865 C CA . SER A 1 237 ? 5.983 12.043 24.640 1.00 29.05 237 SER A CA 1
ATOM 1866 C C . SER A 1 237 ? 4.504 12.421 24.684 1.00 29.05 237 SER A C 1
ATOM 1868 O O . SER A 1 237 ? 3.885 12.781 23.681 1.00 29.05 237 SER A O 1
ATOM 1870 N N . THR A 1 238 ? 3.906 12.298 25.866 1.00 36.47 238 THR A N 1
ATOM 1871 C CA . THR A 1 238 ? 2.762 13.120 26.250 1.00 36.47 238 THR A CA 1
ATOM 1872 C C . THR A 1 238 ? 3.294 14.520 26.541 1.00 36.47 238 THR A C 1
ATOM 1874 O O . THR A 1 238 ? 3.771 14.793 27.639 1.00 36.47 238 THR A O 1
ATOM 1877 N N . GLY A 1 239 ? 3.246 15.396 25.544 1.00 28.30 239 GLY A N 1
ATOM 1878 C CA . GLY A 1 239 ? 3.660 16.786 25.680 1.00 28.30 239 GLY A CA 1
ATOM 1879 C C . GLY A 1 239 ? 2.954 17.650 24.652 1.00 28.30 239 GLY A C 1
ATOM 1880 O O . GLY A 1 239 ? 3.359 17.707 23.495 1.00 28.30 239 GLY A O 1
ATOM 1881 N N . LEU A 1 240 ? 1.872 18.295 25.086 1.00 36.69 240 LEU A N 1
ATOM 1882 C CA . LEU A 1 240 ? 1.290 19.454 24.421 1.00 36.69 240 LEU A CA 1
ATOM 1883 C C . LEU A 1 240 ? 2.392 20.504 24.225 1.00 36.69 240 LEU A C 1
ATOM 1885 O O . LEU A 1 240 ? 3.105 20.811 25.179 1.00 36.69 240 LEU A O 1
ATOM 1889 N N . ASN A 1 241 ? 2.504 21.076 23.028 1.00 31.17 241 ASN A N 1
ATOM 1890 C CA . ASN A 1 241 ? 3.058 22.416 22.912 1.00 31.17 241 ASN A CA 1
ATOM 1891 C C . ASN A 1 241 ? 2.291 23.211 21.857 1.00 31.17 241 ASN A C 1
ATOM 1893 O O . ASN A 1 241 ? 2.245 22.861 20.676 1.00 31.17 241 ASN A O 1
ATOM 1897 N N . GLU A 1 242 ? 1.634 24.243 22.364 1.00 36.62 242 GLU A N 1
ATOM 1898 C CA . GLU A 1 242 ? 0.955 25.308 21.650 1.00 36.62 242 GLU A CA 1
ATOM 1899 C C . GLU A 1 242 ? 1.994 26.234 20.994 1.00 36.62 242 GLU A C 1
ATOM 1901 O O . GLU A 1 242 ? 3.093 26.403 21.513 1.00 36.62 242 GLU A O 1
ATOM 1906 N N . GLY A 1 243 ? 1.619 26.865 19.877 1.00 33.16 243 GLY A N 1
ATOM 1907 C CA . GLY A 1 243 ? 2.215 28.118 19.398 1.00 33.16 243 GLY A CA 1
ATOM 1908 C C . GLY A 1 243 ? 3.675 28.074 18.927 1.00 33.16 243 GLY A C 1
ATOM 1909 O O . GLY A 1 243 ? 4.607 28.227 19.709 1.00 33.16 243 GLY A O 1
ATOM 1910 N N . GLY A 1 244 ? 3.893 28.025 17.611 1.00 27.03 244 GLY A N 1
ATOM 1911 C CA . GLY A 1 244 ? 5.216 28.280 17.039 1.00 27.03 244 GLY A CA 1
ATOM 1912 C C . GLY A 1 244 ? 5.172 28.458 15.529 1.00 27.03 244 GLY A C 1
ATOM 1913 O O . GLY A 1 244 ? 4.895 27.512 14.800 1.00 27.03 244 GLY A O 1
ATOM 1914 N N . GLY A 1 245 ? 5.403 29.694 15.083 1.00 26.14 245 GLY A N 1
ATOM 1915 C CA . GLY A 1 245 ? 5.317 30.137 13.696 1.00 26.14 245 GLY A CA 1
ATOM 1916 C C . GLY A 1 245 ? 6.187 29.358 12.710 1.00 26.14 245 GLY A C 1
ATOM 1917 O O . GLY A 1 245 ? 7.273 28.873 13.016 1.00 26.14 245 GLY A O 1
ATOM 1918 N N . TRP A 1 246 ? 5.676 29.288 11.486 1.00 26.42 246 TRP A N 1
ATOM 1919 C CA . TRP A 1 246 ? 6.323 28.686 10.334 1.00 26.42 246 TRP A CA 1
ATOM 1920 C C . TRP A 1 246 ? 7.419 29.632 9.820 1.00 26.42 246 TRP A C 1
ATOM 1922 O O . TRP A 1 246 ? 7.124 30.661 9.214 1.00 26.42 246 TRP A O 1
ATOM 1932 N N . SER A 1 247 ? 8.687 29.307 10.068 1.00 30.09 247 SER A N 1
ATOM 1933 C CA . SER A 1 247 ? 9.819 29.857 9.319 1.00 30.09 247 SER A CA 1
ATOM 1934 C C . SER A 1 247 ? 10.406 28.746 8.450 1.00 30.09 247 SER A C 1
ATOM 1936 O O . SER A 1 247 ? 10.887 27.724 8.934 1.00 30.09 247 SER A O 1
ATOM 1938 N N . GLY A 1 248 ? 10.287 28.915 7.133 1.00 28.45 248 GLY A N 1
ATOM 1939 C CA . GLY A 1 248 ? 10.809 27.970 6.153 1.00 28.45 248 GLY A CA 1
ATOM 1940 C C . GLY A 1 248 ? 12.334 28.010 6.099 1.00 28.45 248 GLY A C 1
ATOM 1941 O O . GLY A 1 248 ? 12.916 29.075 5.901 1.00 28.45 248 GLY A O 1
ATOM 1942 N N . SER A 1 249 ? 12.982 26.851 6.222 1.00 27.75 249 SER A N 1
ATOM 1943 C CA . SER A 1 249 ? 14.373 26.676 5.806 1.00 27.75 249 SER A CA 1
ATOM 1944 C C . SER A 1 249 ? 14.410 26.102 4.393 1.00 27.75 249 SER A C 1
ATOM 1946 O O . SER A 1 249 ? 13.985 24.973 4.144 1.00 27.75 249 SER A O 1
ATOM 1948 N N . VAL A 1 250 ? 14.921 26.913 3.471 1.00 28.02 250 VAL A N 1
ATOM 1949 C CA . VAL A 1 250 ? 15.296 26.526 2.112 1.00 28.02 250 VAL A CA 1
ATOM 1950 C C . VAL A 1 250 ? 16.535 25.637 2.203 1.00 28.02 250 VAL A C 1
ATOM 1952 O O . VAL A 1 250 ? 17.545 26.034 2.779 1.00 28.02 250 VAL A O 1
ATOM 1955 N N . TYR A 1 251 ? 16.457 24.436 1.638 1.00 27.08 251 TYR A N 1
ATOM 1956 C CA . TYR A 1 251 ? 17.617 23.580 1.417 1.00 27.08 251 TYR A CA 1
ATOM 1957 C C . TYR A 1 251 ? 18.212 23.944 0.053 1.00 27.08 251 TYR A C 1
ATOM 1959 O O . TYR A 1 251 ? 17.682 23.553 -0.986 1.00 27.08 251 TYR A O 1
ATOM 1967 N N . GLU A 1 252 ? 19.293 24.722 0.051 1.00 27.66 252 GLU A N 1
ATOM 1968 C CA . GLU A 1 252 ? 20.132 24.923 -1.131 1.00 27.66 252 GLU A CA 1
ATOM 1969 C C . GLU A 1 252 ? 21.019 23.690 -1.347 1.00 27.66 252 GLU A C 1
ATOM 1971 O O . GLU A 1 252 ? 21.798 23.288 -0.484 1.00 27.66 252 GLU A O 1
ATOM 1976 N N . SER A 1 253 ? 20.913 23.082 -2.525 1.00 34.91 253 SER A N 1
ATOM 1977 C CA . SER A 1 253 ? 21.918 22.178 -3.089 1.00 34.91 253 SER A CA 1
ATOM 1978 C C . SER A 1 253 ? 22.288 22.739 -4.456 1.00 34.91 253 SER A C 1
ATOM 1980 O O . SER A 1 253 ? 21.451 22.809 -5.352 1.00 34.91 253 SER A O 1
ATOM 1982 N N . GLY A 1 254 ? 23.517 23.240 -4.574 1.00 27.64 254 GLY A N 1
ATOM 1983 C CA . GLY A 1 254 ? 23.974 23.993 -5.737 1.00 27.64 254 GLY A CA 1
ATOM 1984 C C . GLY A 1 254 ? 24.354 23.131 -6.942 1.00 27.64 254 GLY A C 1
ATOM 1985 O O . GLY A 1 254 ? 24.830 22.008 -6.801 1.00 27.64 254 GLY A O 1
ATOM 1986 N N . CYS A 1 255 ? 24.246 23.720 -8.134 1.00 25.14 255 CYS A N 1
ATOM 1987 C CA . CYS A 1 255 ? 25.240 23.555 -9.192 1.00 25.14 255 CYS A CA 1
ATOM 1988 C C . CYS A 1 255 ? 25.201 24.774 -10.125 1.00 25.14 255 CYS A C 1
ATOM 1990 O O . CYS A 1 255 ? 24.136 25.247 -10.513 1.00 25.14 255 CYS A O 1
ATOM 1992 N N . ALA A 1 256 ? 26.381 25.314 -10.412 1.00 26.75 256 ALA A N 1
ATOM 1993 C CA . ALA A 1 256 ? 26.603 26.588 -11.075 1.00 26.75 256 ALA A CA 1
ATOM 1994 C C . ALA A 1 256 ? 26.421 26.517 -12.596 1.00 26.75 256 ALA A C 1
ATOM 1996 O O . ALA A 1 256 ? 26.940 25.602 -13.228 1.00 26.75 256 ALA A O 1
ATOM 1997 N N . ILE A 1 257 ? 25.838 27.563 -13.186 1.00 31.50 257 ILE A N 1
ATOM 1998 C CA . ILE A 1 257 ? 26.227 28.056 -14.514 1.00 31.50 257 ILE A CA 1
ATOM 1999 C C . ILE A 1 257 ? 26.226 29.583 -14.422 1.00 31.50 257 ILE A C 1
ATOM 2001 O O . ILE A 1 257 ? 25.202 30.202 -14.143 1.00 31.50 257 ILE A O 1
ATOM 2005 N N . GLY A 1 258 ? 27.409 30.182 -14.552 1.00 26.33 258 GLY A N 1
ATOM 2006 C CA . GLY A 1 258 ? 27.587 31.621 -14.430 1.00 26.33 258 GLY A CA 1
ATOM 2007 C C . GLY A 1 258 ? 27.068 32.376 -15.646 1.00 26.33 258 GLY A C 1
ATOM 2008 O O . GLY A 1 258 ? 27.210 31.909 -16.767 1.00 26.33 258 GLY A O 1
ATOM 2009 N N . PHE A 1 259 ? 26.561 33.583 -15.415 1.00 27.16 259 PHE A N 1
ATOM 2010 C CA . PHE A 1 259 ? 26.810 34.730 -16.282 1.00 27.16 259 PHE A CA 1
ATOM 2011 C C . PHE A 1 259 ? 26.682 36.004 -15.443 1.00 27.16 259 PHE A C 1
ATOM 2013 O O . PHE A 1 259 ? 25.755 36.174 -14.656 1.00 27.16 259 PHE A O 1
ATOM 2020 N N . VAL A 1 260 ? 27.685 36.866 -15.570 1.00 27.73 260 VAL A N 1
ATOM 2021 C CA . VAL A 1 260 ? 27.818 38.137 -14.859 1.00 27.73 260 VAL A CA 1
ATOM 2022 C C . VAL A 1 260 ? 26.934 39.182 -15.538 1.00 27.73 260 VAL A C 1
ATOM 2024 O O . VAL A 1 260 ? 27.115 39.447 -16.725 1.00 27.73 260 VAL A O 1
ATOM 2027 N N . HIS A 1 261 ? 26.060 39.847 -14.781 1.00 26.98 261 HIS A N 1
ATOM 2028 C CA . HIS A 1 261 ? 25.802 41.270 -14.998 1.00 26.98 261 HIS A CA 1
ATOM 2029 C C . HIS A 1 261 ? 25.370 41.961 -13.700 1.00 26.98 261 HIS A C 1
ATOM 2031 O O . HIS A 1 261 ? 24.501 41.491 -12.972 1.00 26.98 261 HIS A O 1
ATOM 2037 N N . VAL A 1 262 ? 26.048 43.069 -13.413 1.00 28.03 262 VAL A N 1
ATOM 2038 C CA . VAL A 1 262 ? 25.868 43.962 -12.265 1.00 28.03 262 VAL A CA 1
ATOM 2039 C C . VAL A 1 262 ? 24.856 45.056 -12.616 1.00 28.03 262 VAL A C 1
ATOM 2041 O O . VAL A 1 262 ? 24.830 45.487 -13.764 1.00 28.03 262 VAL A O 1
ATOM 2044 N N . CYS A 1 263 ? 24.101 45.499 -11.599 1.00 26.50 263 CYS A N 1
ATOM 2045 C CA . 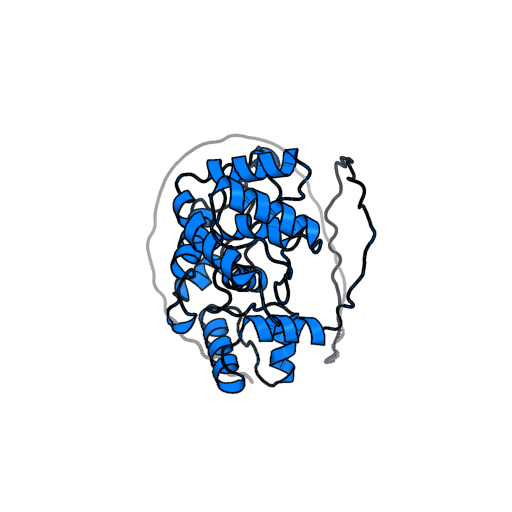CYS A 1 263 ? 23.439 46.805 -11.366 1.00 26.50 263 CYS A CA 1
ATOM 2046 C C . CYS A 1 263 ? 22.038 46.524 -10.798 1.00 26.50 263 CYS A C 1
ATOM 2048 O O . CYS A 1 263 ? 21.315 45.714 -11.352 1.00 26.50 263 CYS A O 1
ATOM 2050 N N . GLY A 1 264 ? 21.536 47.103 -9.715 1.00 27.64 264 GLY A N 1
ATOM 2051 C CA . GLY A 1 264 ? 21.908 48.204 -8.833 1.00 27.64 264 GLY A CA 1
ATOM 2052 C C . GLY A 1 264 ? 20.719 48.362 -7.864 1.00 27.64 264 GLY A C 1
ATOM 2053 O O . GLY A 1 264 ? 19.590 48.044 -8.227 1.00 27.64 264 GLY A O 1
ATOM 2054 N N . GLY A 1 265 ? 20.987 48.714 -6.607 1.00 26.59 265 GLY A N 1
ATOM 2055 C CA . GLY A 1 265 ? 20.037 48.576 -5.497 1.00 26.59 265 GLY A CA 1
ATOM 2056 C C . GLY A 1 265 ? 19.008 49.698 -5.291 1.00 26.59 265 GLY A C 1
ATOM 2057 O O . GLY A 1 265 ? 18.924 50.645 -6.066 1.00 26.59 265 GLY A O 1
ATOM 2058 N N . ALA A 1 266 ? 18.343 49.562 -4.131 1.00 30.41 266 ALA A N 1
ATOM 2059 C CA . ALA A 1 266 ? 17.365 50.428 -3.447 1.00 30.41 266 ALA A CA 1
ATOM 2060 C C . ALA A 1 266 ? 15.944 50.407 -4.054 1.00 30.41 266 ALA A C 1
ATOM 2062 O O . ALA A 1 266 ? 15.753 50.729 -5.215 1.00 30.41 266 ALA A O 1
ATOM 2063 N N . GLY A 1 267 ? 14.894 49.959 -3.346 1.00 25.78 267 GLY A N 1
ATOM 2064 C CA . GLY A 1 267 ? 14.443 50.432 -2.023 1.00 25.78 267 GLY A CA 1
ATOM 2065 C C . GLY A 1 267 ? 13.806 51.813 -2.224 1.00 25.78 267 GLY A C 1
ATOM 2066 O O . GLY A 1 267 ? 14.438 52.669 -2.823 1.00 25.78 267 GLY A O 1
ATOM 2067 N N . TRP A 1 268 ? 12.558 52.092 -1.862 1.00 29.19 268 TRP A N 1
ATOM 2068 C CA . TRP A 1 268 ? 12.075 52.325 -0.500 1.00 29.19 268 TRP A CA 1
ATOM 2069 C C . TRP A 1 268 ? 10.543 52.174 -0.475 1.00 29.19 268 TRP A C 1
ATOM 2071 O O . TRP A 1 268 ? 9.858 52.564 -1.419 1.00 29.19 268 TRP A O 1
ATOM 2081 N N . GLY A 1 269 ? 10.019 51.620 0.621 1.00 26.11 269 GLY A N 1
ATOM 2082 C CA . GLY A 1 269 ? 8.587 51.543 0.899 1.00 26.11 269 GLY A CA 1
ATOM 2083 C C . GLY A 1 269 ? 8.026 52.818 1.532 1.00 26.11 269 GLY A C 1
ATOM 2084 O O . GLY A 1 269 ? 8.761 53.631 2.091 1.00 26.11 269 GLY A O 1
ATOM 2085 N N . ALA A 1 270 ? 6.701 52.940 1.495 1.00 29.47 270 ALA A N 1
ATOM 2086 C CA . ALA A 1 270 ? 5.938 53.812 2.374 1.00 29.47 270 ALA A CA 1
ATOM 2087 C C . ALA A 1 270 ? 4.635 53.109 2.777 1.00 29.47 270 ALA A C 1
ATOM 2089 O O . ALA A 1 270 ? 3.843 52.674 1.946 1.00 29.47 270 ALA A O 1
ATOM 2090 N N . SER A 1 271 ? 4.481 52.985 4.088 1.00 28.77 271 SER A N 1
ATOM 2091 C CA . SER A 1 271 ? 3.315 52.571 4.863 1.00 28.77 271 SER A CA 1
ATOM 2092 C C . SER A 1 271 ? 2.157 53.568 4.778 1.00 28.77 271 SER A C 1
ATOM 2094 O O . SER A 1 271 ? 2.417 54.769 4.804 1.00 28.77 271 SER A O 1
ATOM 2096 N N . ALA A 1 272 ? 0.909 53.098 4.867 1.00 29.52 272 ALA A N 1
ATOM 2097 C CA . ALA A 1 272 ? -0.161 53.829 5.555 1.00 29.52 272 ALA A CA 1
ATOM 2098 C C . ALA A 1 272 ? -1.339 52.911 5.934 1.00 29.52 272 ALA A C 1
ATOM 2100 O O . ALA A 1 272 ? -1.753 52.045 5.172 1.00 29.52 272 ALA A O 1
ATOM 2101 N N . SER A 1 273 ? -1.836 53.145 7.145 1.00 28.06 273 SER A N 1
ATOM 2102 C CA . SER A 1 273 ? -2.950 52.530 7.867 1.00 28.06 273 SER A CA 1
ATOM 2103 C C . SER A 1 273 ? -4.318 53.152 7.546 1.00 28.06 273 SER A C 1
ATOM 2105 O O . SER A 1 273 ? -4.368 54.359 7.328 1.00 28.06 273 SER A O 1
ATOM 2107 N N . ALA A 1 274 ? -5.405 52.381 7.685 1.00 30.66 274 ALA A N 1
ATOM 2108 C CA . ALA A 1 274 ? -6.747 52.770 8.186 1.00 30.66 274 ALA A CA 1
ATOM 2109 C C . ALA A 1 274 ? -7.639 51.502 8.128 1.00 30.66 274 ALA A C 1
ATOM 2111 O O . ALA A 1 274 ? -7.621 50.819 7.112 1.00 30.66 274 ALA A O 1
ATOM 2112 N N . ALA A 1 275 ? -8.189 50.961 9.220 1.00 28.84 275 ALA A N 1
ATOM 2113 C CA . ALA A 1 275 ? -9.285 51.436 10.081 1.00 28.84 275 ALA A CA 1
ATOM 2114 C C . ALA A 1 275 ? -10.695 51.276 9.459 1.00 28.84 275 ALA A C 1
ATOM 2116 O O . ALA A 1 275 ? -11.067 52.046 8.585 1.00 28.84 275 ALA A O 1
ATOM 2117 N N . GLU A 1 276 ? -11.393 50.257 9.986 1.00 28.41 276 GLU A N 1
ATOM 2118 C CA . GLU A 1 276 ? -12.821 50.120 10.359 1.00 28.41 276 GLU A CA 1
ATOM 2119 C C . GLU A 1 276 ? -14.000 50.375 9.389 1.00 28.41 276 GLU A C 1
ATOM 2121 O O . GLU A 1 276 ? -13.953 51.195 8.484 1.00 28.41 276 GLU A O 1
ATOM 2126 N N . GLU A 1 277 ? -15.097 49.670 9.736 1.00 30.88 277 GLU A N 1
ATOM 2127 C CA . GLU A 1 277 ? -16.488 49.702 9.229 1.00 30.88 277 GLU A CA 1
ATOM 2128 C C . GLU A 1 277 ? -16.703 48.969 7.886 1.00 30.88 277 GLU A C 1
ATOM 2130 O O . GLU A 1 277 ? -16.039 49.233 6.899 1.00 30.88 277 GLU A O 1
ATOM 2135 N N . GLY A 1 278 ? -17.565 47.960 7.726 1.00 27.45 278 GLY A N 1
ATOM 2136 C CA . GLY A 1 278 ? -18.858 47.662 8.339 1.00 27.45 278 GLY A CA 1
ATOM 2137 C C . GLY A 1 278 ? -19.892 47.530 7.202 1.00 27.45 278 GLY A C 1
ATOM 2138 O O . GLY A 1 278 ? -19.897 48.368 6.310 1.00 27.45 278 GLY A O 1
ATOM 2139 N N . ILE A 1 279 ? -20.786 46.529 7.283 1.00 31.34 279 ILE A N 1
ATOM 2140 C CA . ILE A 1 279 ? -22.051 46.364 6.514 1.00 31.34 279 ILE A CA 1
ATOM 2141 C C . ILE A 1 279 ? -21.995 45.495 5.222 1.00 31.34 279 ILE A C 1
ATOM 2143 O O . ILE A 1 279 ? -21.493 45.892 4.177 1.00 31.34 279 ILE A O 1
ATOM 2147 N N . ASP A 1 280 ? -22.617 44.312 5.325 1.00 29.41 280 ASP A N 1
ATOM 2148 C CA . ASP A 1 280 ? -23.281 43.480 4.286 1.00 29.41 280 ASP A CA 1
ATOM 2149 C C . ASP A 1 280 ? -24.744 44.000 4.092 1.00 29.41 280 ASP A C 1
ATOM 2151 O O . ASP A 1 280 ? -25.183 44.706 5.007 1.00 29.41 280 ASP A O 1
ATOM 2155 N N . PRO A 1 281 ? -25.598 43.670 3.080 1.00 47.75 281 PRO A N 1
ATOM 2156 C CA . PRO A 1 281 ? -25.474 42.786 1.904 1.00 47.75 281 PRO A CA 1
ATOM 2157 C C . PRO A 1 281 ? -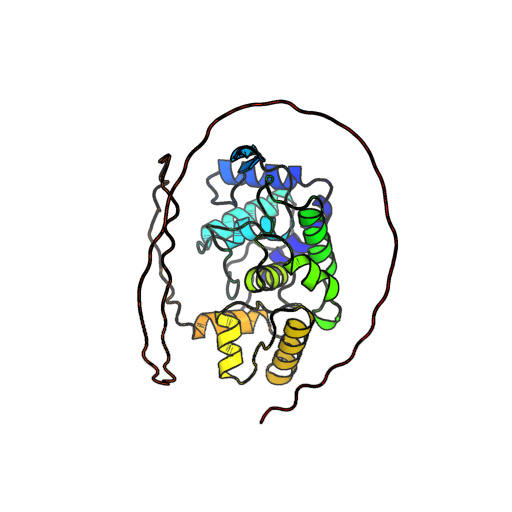26.075 43.319 0.573 1.00 47.75 281 PRO A C 1
ATOM 2159 O O . PRO A 1 281 ? -26.736 44.350 0.505 1.00 47.75 281 PRO A O 1
ATOM 2162 N N . ALA A 1 282 ? -25.971 42.451 -0.445 1.00 29.66 282 ALA A N 1
ATOM 2163 C CA . ALA A 1 282 ? -26.927 42.216 -1.540 1.00 29.66 282 ALA A CA 1
ATOM 2164 C C . ALA A 1 282 ? -26.974 43.173 -2.749 1.00 29.66 282 ALA A C 1
ATOM 2166 O O . ALA A 1 282 ? -27.262 44.359 -2.645 1.00 29.66 282 ALA A O 1
ATOM 2167 N N . GLY A 1 283 ? -26.918 42.563 -3.943 1.00 27.84 283 GLY A N 1
ATOM 2168 C CA . GLY A 1 283 ? -27.716 43.028 -5.080 1.00 27.84 283 GLY A CA 1
ATOM 2169 C C . GLY A 1 283 ? -27.080 42.912 -6.466 1.00 27.84 283 GLY A C 1
ATOM 2170 O O . GLY A 1 283 ? -26.237 43.719 -6.822 1.00 27.84 283 GLY A O 1
ATOM 2171 N N . ALA A 1 284 ? -27.644 41.999 -7.267 1.00 32.03 284 ALA A N 1
ATOM 2172 C CA . ALA A 1 284 ? -27.753 42.024 -8.736 1.00 32.03 284 ALA A CA 1
ATOM 2173 C C . ALA A 1 284 ? -26.448 41.907 -9.560 1.00 32.03 284 ALA A C 1
ATOM 2175 O O . ALA A 1 284 ? -25.591 42.776 -9.564 1.00 32.03 284 ALA A O 1
ATOM 2176 N N . ALA A 1 285 ? -26.215 40.801 -10.270 1.00 30.36 285 ALA A N 1
ATOM 2177 C CA . ALA A 1 285 ? -26.873 40.404 -11.525 1.00 30.36 285 ALA A CA 1
ATOM 2178 C C . ALA A 1 285 ? -26.724 41.431 -12.666 1.00 30.36 285 ALA A C 1
ATOM 2180 O O . ALA A 1 285 ? -27.331 42.500 -12.613 1.00 30.36 285 ALA A O 1
ATOM 2181 N N . ARG A 1 286 ? -25.977 41.006 -13.703 1.00 32.84 286 ARG A N 1
ATOM 2182 C CA . ARG A 1 286 ? -25.876 41.426 -15.128 1.00 32.84 286 ARG A CA 1
ATOM 2183 C C . ARG A 1 286 ? -24.385 41.302 -15.489 1.00 32.84 286 ARG A C 1
ATOM 2185 O O . ARG A 1 286 ? -23.579 42.079 -15.011 1.00 32.84 286 ARG A O 1
ATOM 2192 N N . GLY A 1 287 ? -23.910 40.251 -16.155 1.00 26.73 287 GLY A N 1
ATOM 2193 C CA . GLY A 1 287 ? -24.347 39.802 -17.471 1.00 26.73 287 GLY A CA 1
ATOM 2194 C C . GLY A 1 287 ? -23.931 40.855 -18.488 1.00 26.73 287 GLY A C 1
ATOM 2195 O O . GLY A 1 287 ? -24.604 41.872 -18.517 1.00 26.73 287 GLY A O 1
ATOM 2196 N N . TRP A 1 288 ? -22.861 40.605 -19.254 1.00 28.72 288 TRP A N 1
ATOM 2197 C CA . TRP A 1 288 ? -22.637 41.067 -20.631 1.00 28.72 288 TRP A CA 1
ATOM 2198 C C . TRP A 1 288 ? -21.719 40.075 -21.350 1.00 28.72 288 TRP A C 1
ATOM 2200 O O . TRP A 1 288 ? -20.698 39.636 -20.826 1.00 28.72 288 TRP A O 1
ATOM 2210 N N . GLU A 1 289 ? -22.185 39.695 -22.532 1.00 27.83 289 GLU A N 1
ATOM 2211 C CA . GLU A 1 289 ? -21.559 38.822 -23.511 1.00 27.83 289 GLU A CA 1
ATOM 2212 C C . GLU A 1 289 ? -20.463 39.540 -24.316 1.00 27.83 289 GLU A C 1
ATOM 2214 O O . GLU A 1 289 ? -20.424 40.769 -24.395 1.00 27.83 289 GLU A O 1
ATOM 2219 N N . ASN A 1 290 ? -19.733 38.703 -25.063 1.00 28.89 290 ASN A N 1
ATOM 2220 C CA . ASN A 1 290 ? -18.954 38.991 -26.271 1.00 28.89 290 ASN A CA 1
ATOM 2221 C C . ASN A 1 290 ? -17.554 39.591 -26.006 1.00 28.89 290 ASN A C 1
ATOM 2223 O O . ASN A 1 290 ? -17.352 40.367 -25.087 1.00 28.89 290 ASN A O 1
ATOM 2227 N N . VAL A 1 291 ? -16.489 39.274 -26.744 1.00 32.28 291 VAL A N 1
ATOM 2228 C CA . VAL A 1 291 ? -16.352 38.895 -28.156 1.00 32.28 291 VAL A CA 1
ATOM 2229 C C . VAL A 1 291 ? -15.034 38.111 -28.319 1.00 32.28 291 VAL A C 1
ATOM 2231 O O . VAL A 1 291 ? -14.028 38.439 -27.693 1.00 32.28 291 VAL A O 1
ATOM 2234 N N . CYS A 1 292 ? -15.026 37.107 -29.200 1.00 27.47 292 CYS A N 1
ATOM 2235 C CA . CYS A 1 292 ? -13.834 36.430 -29.716 1.00 27.47 292 CYS A CA 1
ATOM 2236 C C . CYS A 1 292 ? -12.883 37.385 -30.463 1.00 27.47 292 CYS A C 1
ATOM 2238 O O . CYS A 1 292 ? -13.317 38.137 -31.328 1.00 27.47 292 CYS A O 1
ATOM 2240 N N . GLY A 1 293 ? -11.574 37.258 -30.246 1.00 30.09 293 GLY A N 1
ATOM 2241 C CA . GLY A 1 293 ? -10.561 37.923 -31.066 1.00 30.09 293 GLY A CA 1
ATOM 2242 C C . GLY A 1 293 ? -9.295 37.084 -31.168 1.00 30.09 293 GLY A C 1
ATOM 2243 O O . GLY A 1 293 ? -8.442 37.123 -30.292 1.00 30.09 293 GLY A O 1
ATOM 2244 N N . SER A 1 294 ? -9.195 36.308 -32.242 1.00 32.97 294 SER A N 1
ATOM 2245 C CA . SER A 1 294 ? -7.988 35.612 -32.682 1.00 32.97 294 SER A CA 1
ATOM 2246 C C . SER A 1 294 ? -6.917 36.603 -33.146 1.00 32.97 294 SER A C 1
ATOM 2248 O O . SER A 1 294 ? -7.209 37.436 -34.002 1.00 32.97 294 SER A O 1
ATOM 2250 N N . ALA A 1 295 ? -5.672 36.445 -32.694 1.00 32.75 295 ALA A N 1
ATOM 2251 C CA . ALA A 1 295 ? -4.503 36.922 -33.431 1.00 32.75 295 ALA A CA 1
ATOM 2252 C C . ALA A 1 295 ? -3.258 36.100 -33.070 1.00 32.75 295 ALA A C 1
ATOM 2254 O O . ALA A 1 295 ? -2.724 36.166 -31.967 1.00 32.75 295 ALA A O 1
ATOM 2255 N N . SER A 1 296 ? -2.820 35.314 -34.046 1.00 35.66 296 SER A N 1
ATOM 2256 C CA . SER A 1 296 ? -1.493 34.725 -34.183 1.00 35.66 296 SER A CA 1
ATOM 2257 C C . SER A 1 296 ? -0.411 35.806 -34.283 1.00 35.66 296 SER A C 1
ATOM 2259 O O . SER A 1 296 ? -0.562 36.740 -35.070 1.00 35.66 296 SER A O 1
ATOM 2261 N N . GLY A 1 297 ? 0.705 35.635 -33.573 1.00 31.31 297 GLY A N 1
ATOM 2262 C CA . GLY A 1 297 ? 1.895 36.476 -33.701 1.00 31.31 297 GLY A CA 1
ATOM 2263 C C . GLY A 1 297 ? 3.154 35.687 -33.355 1.00 31.31 297 GLY A C 1
ATOM 2264 O O . GLY A 1 297 ? 3.382 35.351 -32.200 1.00 31.31 297 GLY A O 1
ATOM 2265 N N . VAL A 1 298 ? 3.926 35.359 -34.389 1.00 30.23 298 VAL A N 1
ATOM 2266 C CA . VAL A 1 298 ? 5.265 34.762 -34.336 1.00 30.23 298 VAL A CA 1
ATOM 2267 C C . VAL A 1 298 ? 6.261 35.855 -33.942 1.00 30.23 298 VAL A C 1
ATOM 2269 O O . VAL A 1 298 ? 6.276 36.907 -34.578 1.00 30.23 298 VAL A O 1
ATOM 2272 N N . CYS A 1 299 ? 7.103 35.603 -32.939 1.00 29.33 299 CYS A N 1
ATOM 2273 C CA . CYS A 1 299 ? 8.271 36.432 -32.648 1.00 29.33 299 CYS A CA 1
ATOM 2274 C C . CYS A 1 299 ? 9.493 35.857 -33.376 1.00 29.33 299 CYS A C 1
ATOM 2276 O O . CYS A 1 299 ? 9.783 34.666 -33.268 1.00 29.33 299 CYS A O 1
ATOM 2278 N N . VAL A 1 300 ? 10.176 36.716 -34.130 1.00 30.89 300 VAL A N 1
ATOM 2279 C CA . VAL A 1 300 ? 11.510 36.490 -34.694 1.00 30.89 300 VAL A CA 1
ATOM 2280 C C . VAL A 1 300 ? 12.437 37.436 -33.938 1.00 30.89 300 VAL A C 1
ATOM 2282 O O . VAL A 1 300 ? 12.185 38.641 -33.935 1.00 30.89 300 VAL A O 1
ATOM 2285 N N . ASP A 1 301 ? 13.459 36.889 -33.287 1.00 36.31 301 ASP A N 1
ATOM 2286 C CA . ASP A 1 301 ? 14.484 37.661 -32.584 1.00 36.31 301 ASP A CA 1
ATOM 2287 C C . ASP A 1 301 ? 15.506 38.236 -33.579 1.00 36.31 301 ASP A C 1
ATOM 2289 O O . ASP A 1 301 ? 15.883 37.581 -34.557 1.00 36.31 301 ASP A O 1
ATOM 2293 N N . GLY A 1 302 ? 15.937 39.470 -33.313 1.00 41.03 302 GLY A N 1
ATOM 2294 C CA . GLY A 1 302 ? 17.092 40.133 -33.922 1.00 41.03 302 GLY A CA 1
ATOM 2295 C C . GLY A 1 302 ? 18.167 40.413 -32.884 1.00 41.03 302 GLY A C 1
ATOM 2296 O O . GLY A 1 302 ? 17.843 40.367 -31.675 1.00 41.03 302 GLY A O 1
#

Solvent-accessible surface area (backbone atoms only — not comparable to full-atom values): 18788 Å² total; per-residue (Å²): 135,83,57,49,37,52,62,34,35,45,51,48,43,62,55,55,65,78,28,77,95,42,31,56,62,58,50,50,53,49,52,51,44,39,74,74,68,46,82,50,59,86,66,60,34,28,42,80,87,64,48,81,38,73,56,78,74,70,31,66,54,31,58,52,23,26,56,28,36,58,90,49,64,67,61,32,37,53,49,47,43,52,52,31,62,77,68,68,53,84,55,63,69,43,92,48,69,72,38,62,82,68,35,48,71,92,59,39,51,58,55,42,49,64,56,72,40,60,93,56,45,54,61,47,45,43,50,47,50,64,52,40,50,93,34,44,61,91,75,42,63,41,71,57,45,46,56,50,54,68,33,49,72,21,46,61,38,56,52,30,38,42,46,17,61,37,20,39,78,26,35,58,46,57,34,77,44,38,46,48,48,35,40,78,69,75,42,67,77,84,41,93,42,32,68,30,46,53,54,33,51,50,51,43,34,77,73,74,46,71,61,31,50,58,50,35,30,52,13,48,65,74,63,65,69,70,86,78,75,84,89,75,87,76,76,82,80,87,67,91,78,80,89,80,84,91,74,87,80,82,83,88,80,88,83,90,82,90,80,92,81,89,86,80,84,80,86,84,88,83,88,85,87,83,86,85,87,84,87,89,84,90,81,81,91,79,88,84,82,87,80,94,80,91,78,90,82,86,87,80,90,130

pLDDT: mean 79.82, std 28.83, range [25.14, 98.88]

Radius of gyration: 25.38 Å; Cα contacts (8 Å, |Δi|>4): 346; chains: 1; bounding box: 56×73×61 Å